Protein AF-A0A6N7IVF4-F1 (afdb_monomer)

InterPro domains:
  IPR000253 Forkhead-associated (FHA) domain [PF00498] (114-177)
  IPR000253 Forkhead-associated (FHA) domain [PS50006] (113-162)
  IPR000253 Forkhead-associated (FHA) domain [SM00240] (112-162)
  IPR008984 SMAD/FHA domain superfamily [SSF49879] (85-185)
  IPR050923 Cellular Process Regulator and RNA Processing Protein [PTHR23308] (87-185)

Sequence (194 aa):
MSTASGWEQRFWSPGTPLKWVPPCVFSRWNEVGLILTVLRYLFLALLYVFLILVVRLMFSGLKQEQAIPHRDRQRLHPVRDLQAPRPGGKLVVLTSSDPHLEKGATFYLGEKLTLGRGEKNDLVIMDPFSSQEHALVYMRNDQYWVQDLGSLNGTYLNEVRLERPTVLADGDRLRIGGVTFQFVRWAYEMESGQ

Foldseek 3Di:
DDDDDDDDDDDDDPDDDDDDDDPVVVVVCVVVVVVVVVVVVVVVVVVVVVVVVVVCVVVVVVPPPPPDPPDDPPDDDDDDDPDDPLFKKKKAWCFAPAPVDDHRDIGIDDQKFWEFCAPPGNHHHVAPQTHNGAKMWGDDPSWIKIDGPPRPNAKDKQNHGDPGIDTDDAQIWIDGGRIIIGMHTDDDPPDDPD

Mean predicted aligned error: 18.3 Å

Nearest PDB structures (foldseek):
  8p5x-assembly1_G  TM=9.473E-01  e=2.533E-10  Corynebacterium glutamicum ATCC 13032
  2ff4-assembly1_A  TM=9.021E-01  e=3.613E-08  Mycobacterium tuberculosis H37Rv
  2aff-assembly1_A  TM=8.703E-01  e=1.101E-07  Homo sapiens
  3mdb-assembly1_A  TM=8.547E-01  e=1.430E-06  Homo sapiens
  5djo-assembly1_A  TM=5.546E-01  e=2.687E-07  Mus musculus

pLDDT: mean 76.25, std 19.36, range [38.5, 97.31]

Secondary structure (DSSP, 8-state):
----------------------GGGTTHHHHHHHHHHHHHHHHHHHHHHHHHHHHHHHHHTT-------------S-----------EEEEEEEE-SSTTS-TT-EEEE-SEEEEESSTTSSEE---TTS-SS-EEEEEETTEEEEEE-S-SS-EEETTEEP-S-EEEPTT-EEEETTEEEEEEEE--------

Structure (mmCIF, N/CA/C/O backbone):
data_AF-A0A6N7IVF4-F1
#
_entry.id   AF-A0A6N7IVF4-F1
#
loop_
_atom_site.group_PDB
_atom_site.id
_atom_site.type_symbol
_atom_site.label_atom_id
_atom_site.label_alt_id
_atom_site.label_comp_id
_atom_site.label_asym_id
_atom_site.label_entity_id
_atom_site.label_seq_id
_atom_site.pdbx_PDB_ins_code
_atom_site.Cartn_x
_atom_site.Cartn_y
_atom_site.Cartn_z
_atom_site.occupancy
_atom_site.B_iso_or_equiv
_atom_site.auth_seq_id
_atom_site.auth_comp_id
_atom_site.auth_asym_id
_atom_site.auth_atom_id
_atom_site.pdbx_PDB_model_num
ATOM 1 N N . MET A 1 1 ? 43.722 22.354 -109.677 1.00 45.03 1 MET A N 1
ATOM 2 C CA . MET A 1 1 ? 44.376 21.041 -109.466 1.00 45.03 1 MET A CA 1
ATOM 3 C C . MET A 1 1 ? 43.881 20.550 -108.101 1.00 45.03 1 MET A C 1
ATOM 5 O O . MET A 1 1 ? 44.322 21.111 -107.116 1.00 45.03 1 MET A O 1
ATOM 9 N N . SER A 1 2 ? 42.753 19.831 -107.952 1.00 40.03 2 SER A N 1
ATOM 10 C CA . SER A 1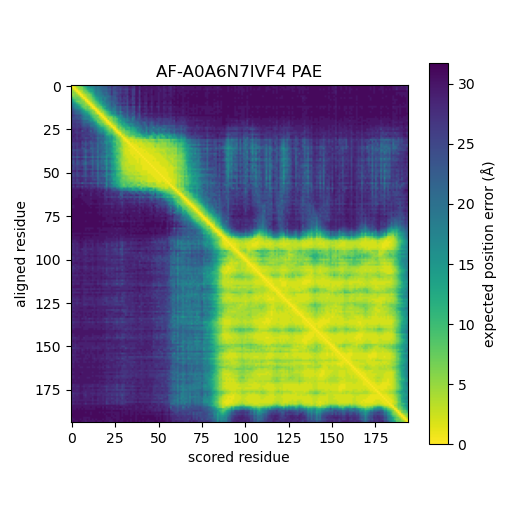 2 ? 42.450 18.432 -108.359 1.00 40.03 2 SER A CA 1
ATOM 11 C C . SER A 1 2 ? 43.589 17.503 -107.915 1.00 40.03 2 SER A C 1
ATOM 13 O O . SER A 1 2 ? 44.703 17.764 -108.350 1.00 40.03 2 SER A O 1
ATOM 15 N N . THR A 1 3 ? 43.473 16.520 -107.012 1.00 43.22 3 THR A N 1
ATOM 16 C CA . THR A 1 3 ? 42.475 15.446 -106.752 1.00 43.22 3 THR A CA 1
ATOM 17 C C . THR A 1 3 ? 42.659 14.953 -105.293 1.00 43.22 3 THR A C 1
ATOM 19 O O . THR A 1 3 ? 43.782 14.946 -104.807 1.00 43.22 3 THR A O 1
ATOM 22 N N . ALA A 1 4 ? 41.648 14.702 -104.455 1.00 42.75 4 ALA A N 1
ATOM 23 C CA . ALA A 1 4 ? 40.730 13.553 -104.395 1.00 42.75 4 ALA A CA 1
ATOM 24 C C . ALA A 1 4 ? 41.372 12.153 -104.179 1.00 42.75 4 ALA A C 1
ATOM 26 O O . ALA A 1 4 ? 42.129 11.681 -105.018 1.00 42.75 4 ALA A O 1
ATOM 27 N N . SER A 1 5 ? 40.868 11.467 -103.137 1.00 45.34 5 SER A N 1
ATOM 28 C CA . SER A 1 5 ? 40.547 10.020 -103.040 1.00 45.34 5 SER A CA 1
ATOM 29 C C . SER A 1 5 ? 41.596 8.941 -102.683 1.00 45.34 5 SER A C 1
ATOM 31 O O . SER A 1 5 ? 42.739 8.984 -103.111 1.00 45.34 5 SER A O 1
ATOM 33 N N . GLY A 1 6 ? 41.095 7.923 -101.954 1.00 39.91 6 GLY A N 1
ATOM 34 C CA . GLY A 1 6 ? 41.571 6.518 -101.884 1.00 39.91 6 GLY A CA 1
ATOM 35 C C . GLY A 1 6 ? 42.171 6.131 -100.524 1.00 39.91 6 GLY A C 1
ATOM 36 O O . GLY A 1 6 ? 43.308 6.490 -100.268 1.00 39.91 6 GLY A O 1
ATOM 37 N N . TRP A 1 7 ? 41.467 5.587 -99.517 1.00 42.75 7 TRP A N 1
ATOM 38 C CA . TRP A 1 7 ? 40.851 4.245 -99.381 1.00 42.75 7 TRP A CA 1
ATOM 39 C C . TRP A 1 7 ? 41.783 3.076 -99.770 1.00 42.75 7 TRP A C 1
ATOM 41 O O . TRP A 1 7 ? 41.839 2.758 -100.945 1.00 42.75 7 TRP A O 1
ATOM 51 N N . GLU A 1 8 ? 42.456 2.432 -98.794 1.00 43.28 8 GLU A N 1
ATOM 52 C CA . GLU A 1 8 ? 42.837 0.989 -98.766 1.00 43.28 8 GLU A CA 1
ATOM 53 C C . GLU A 1 8 ? 43.613 0.655 -97.464 1.00 43.28 8 GLU A C 1
ATOM 55 O O . GLU A 1 8 ? 44.717 1.131 -97.224 1.00 43.28 8 GLU A O 1
ATOM 60 N N . GLN A 1 9 ? 42.975 0.029 -96.467 1.00 50.38 9 GLN A N 1
ATOM 61 C CA . GLN A 1 9 ? 43.001 -1.427 -96.224 1.00 50.38 9 GLN A CA 1
ATOM 62 C C . GLN A 1 9 ? 44.424 -2.009 -96.052 1.00 50.38 9 GLN A C 1
ATOM 64 O O . GLN A 1 9 ? 45.020 -2.534 -96.987 1.00 50.38 9 GLN A O 1
ATOM 69 N N . ARG A 1 10 ? 44.939 -2.018 -94.812 1.00 44.91 10 ARG A N 1
ATOM 70 C CA . ARG A 1 10 ? 45.946 -3.005 -94.376 1.00 44.91 10 A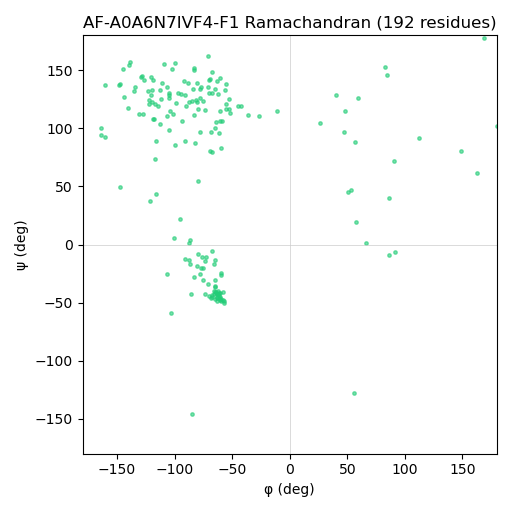RG A CA 1
ATOM 71 C C . ARG A 1 10 ? 45.376 -3.873 -93.266 1.00 44.91 10 ARG A C 1
ATOM 73 O O . ARG A 1 10 ? 45.453 -3.548 -92.088 1.00 44.91 10 ARG A O 1
ATOM 80 N N . PHE A 1 11 ? 44.745 -4.946 -93.725 1.00 46.31 11 PHE A N 1
ATOM 81 C CA . PHE A 1 11 ? 44.952 -6.318 -93.278 1.00 46.31 11 PHE A CA 1
ATOM 82 C C . PHE A 1 11 ? 45.462 -6.508 -91.842 1.00 46.31 11 PHE A C 1
ATOM 84 O O . PHE A 1 11 ? 46.641 -6.355 -91.534 1.00 46.31 11 PHE A O 1
ATOM 91 N N . TRP A 1 12 ? 44.513 -6.923 -91.006 1.00 40.94 12 TRP A N 1
ATOM 92 C CA . TRP A 1 12 ? 44.636 -7.902 -89.929 1.00 40.94 12 TRP A CA 1
ATOM 93 C C . TRP A 1 12 ? 45.953 -8.707 -89.943 1.00 40.94 12 TRP A C 1
ATOM 95 O O . TRP A 1 12 ? 46.166 -9.543 -90.819 1.00 40.94 12 TRP A O 1
ATOM 105 N N . SER A 1 13 ? 46.780 -8.524 -88.913 1.00 50.12 13 SER A N 1
ATOM 106 C CA . SER A 1 13 ? 47.811 -9.493 -88.521 1.00 50.12 13 SER A CA 1
ATOM 107 C C . SER A 1 13 ? 47.346 -10.193 -87.241 1.00 50.12 13 SER A C 1
ATOM 109 O O . SER A 1 13 ? 47.278 -9.542 -86.196 1.00 50.12 13 SER A O 1
ATOM 111 N N . PRO A 1 14 ? 46.995 -11.491 -87.269 1.00 47.78 14 PRO A N 1
ATOM 112 C CA . PRO A 1 14 ? 46.698 -12.244 -86.061 1.00 47.78 14 PRO A CA 1
ATOM 113 C C . PRO A 1 14 ? 48.019 -12.732 -85.460 1.00 47.78 14 PRO A C 1
ATOM 115 O O . PRO A 1 14 ? 48.694 -13.573 -86.047 1.00 47.78 14 PRO A O 1
ATOM 118 N N . GLY A 1 15 ? 48.422 -12.207 -84.301 1.00 54.28 15 GLY A N 1
ATOM 119 C CA . GLY A 1 15 ? 49.632 -12.721 -83.659 1.00 54.28 15 GLY A CA 1
ATOM 120 C C . GLY A 1 15 ? 50.256 -11.842 -82.590 1.00 54.28 15 GLY A C 1
ATOM 121 O O . GLY A 1 15 ? 51.421 -11.479 -82.707 1.00 54.28 15 GLY A O 1
ATOM 122 N N . THR A 1 16 ? 49.533 -11.556 -81.510 1.00 59.94 16 THR A N 1
ATOM 123 C CA . THR A 1 16 ? 50.173 -11.277 -80.218 1.00 59.94 16 THR A CA 1
ATOM 124 C C . THR A 1 16 ? 49.541 -12.188 -79.168 1.00 59.94 16 THR A C 1
ATOM 126 O O . THR A 1 16 ? 48.347 -12.068 -78.888 1.00 59.94 16 THR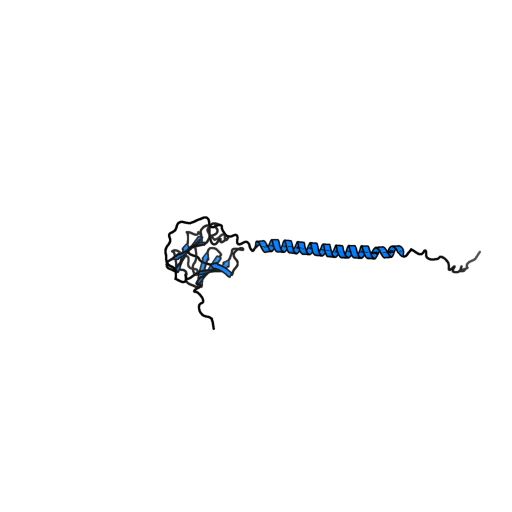 A O 1
ATOM 129 N N . PRO A 1 17 ? 50.285 -13.165 -78.617 1.00 50.38 17 PRO A N 1
ATOM 130 C CA . PRO A 1 17 ? 49.730 -14.063 -77.620 1.00 50.38 17 PRO A CA 1
ATOM 131 C C . PRO A 1 17 ? 49.445 -13.275 -76.340 1.00 50.38 17 PRO A C 1
ATOM 133 O O . PRO A 1 17 ? 50.301 -12.540 -75.838 1.00 50.38 17 PRO A O 1
ATOM 136 N N . LEU A 1 18 ? 48.228 -13.449 -75.817 1.00 51.38 18 LEU A N 1
ATOM 137 C CA . LEU A 1 18 ? 47.851 -13.079 -74.457 1.00 51.38 18 LEU A CA 1
ATOM 138 C C . LEU A 1 18 ? 48.959 -13.542 -73.502 1.00 51.38 18 LEU A C 1
ATOM 140 O O . LEU A 1 18 ? 49.244 -14.738 -73.409 1.00 51.38 18 LEU A O 1
ATOM 144 N N . LYS A 1 19 ? 49.582 -12.598 -72.790 1.00 52.19 19 LYS A N 1
ATOM 145 C CA . LYS A 1 19 ? 50.493 -12.914 -71.690 1.00 52.19 19 LYS A CA 1
ATOM 146 C C . LYS A 1 19 ? 49.702 -13.685 -70.633 1.00 52.19 19 LYS A C 1
ATOM 148 O O . LYS A 1 19 ? 48.870 -13.119 -69.932 1.00 52.19 19 LYS A O 1
ATOM 153 N N . TRP A 1 20 ? 49.963 -14.985 -70.571 1.00 52.19 20 TRP A N 1
ATOM 154 C CA . TRP A 1 20 ? 49.505 -15.906 -69.541 1.00 52.19 20 TRP A CA 1
ATOM 155 C C . TRP A 1 20 ? 49.862 -15.351 -68.155 1.00 52.19 20 TRP A C 1
ATOM 157 O O . TRP A 1 20 ? 51.038 -15.243 -67.809 1.00 52.19 20 TRP A O 1
ATOM 167 N N . VAL A 1 21 ? 48.852 -14.985 -67.364 1.00 63.22 21 VAL A N 1
ATOM 168 C CA . VAL A 1 21 ? 49.020 -14.744 -65.926 1.00 63.22 21 VAL A CA 1
ATOM 169 C C . VAL A 1 21 ? 48.986 -16.120 -65.250 1.00 63.22 21 VAL A C 1
ATOM 171 O O . VAL A 1 21 ? 48.041 -16.873 -65.486 1.00 63.22 21 VAL A O 1
ATOM 174 N N . PRO A 1 22 ? 50.003 -16.507 -64.463 1.00 51.09 22 PRO A N 1
ATOM 175 C CA . PRO A 1 22 ? 50.086 -17.855 -63.914 1.00 51.09 22 PRO A CA 1
ATOM 176 C C . PRO A 1 22 ? 48.909 -18.166 -62.962 1.00 51.09 22 PRO A C 1
ATOM 178 O O . PRO A 1 22 ? 48.549 -17.321 -62.138 1.00 51.09 22 PRO A O 1
ATOM 181 N N . PRO A 1 23 ? 48.353 -19.395 -62.991 1.00 55.47 23 PRO A N 1
ATOM 182 C CA . PRO A 1 23 ? 47.237 -19.828 -62.138 1.00 55.47 23 PRO A CA 1
ATOM 183 C C . PRO A 1 23 ? 47.597 -19.922 -60.643 1.00 55.47 23 PRO A C 1
ATOM 185 O O . PRO A 1 23 ? 46.727 -20.124 -59.797 1.00 55.47 23 PRO A O 1
ATOM 188 N N . CYS A 1 24 ? 48.869 -19.732 -60.287 1.00 49.22 24 CYS A N 1
ATOM 189 C CA . CYS A 1 24 ? 49.374 -19.876 -58.923 1.00 49.22 24 CYS A CA 1
ATOM 190 C C . CYS A 1 24 ? 48.811 -18.835 -57.937 1.00 49.22 24 CYS A C 1
ATOM 192 O O . CYS A 1 24 ? 48.886 -19.041 -56.729 1.00 49.22 24 CYS A O 1
ATOM 194 N N . VAL A 1 25 ? 48.225 -17.732 -58.421 1.00 53.12 25 VAL A N 1
ATOM 195 C CA . VAL A 1 25 ? 47.641 -16.686 -57.560 1.00 53.12 25 VAL A CA 1
ATOM 196 C C . VAL A 1 25 ? 46.240 -17.062 -57.052 1.00 53.12 25 VAL A C 1
ATOM 198 O O . VAL A 1 25 ? 45.802 -16.509 -56.051 1.00 53.12 25 VAL A O 1
ATOM 201 N N . PHE A 1 26 ? 45.548 -18.026 -57.672 1.00 50.34 26 PHE A N 1
ATOM 202 C CA . PHE A 1 26 ? 44.152 -18.356 -57.344 1.00 50.34 26 PHE A CA 1
ATOM 203 C C . PHE A 1 26 ? 44.002 -19.308 -56.140 1.00 50.34 26 PHE A C 1
ATOM 205 O O . PHE A 1 26 ? 43.032 -19.218 -55.397 1.00 50.34 26 PHE A O 1
ATOM 212 N N . SER A 1 27 ? 44.995 -20.164 -55.875 1.00 54.97 27 SER A N 1
ATOM 213 C CA . SER A 1 27 ? 44.966 -21.138 -54.764 1.00 54.97 27 SER A CA 1
ATOM 214 C C . SER A 1 27 ? 44.957 -20.486 -53.365 1.00 54.97 27 SER A C 1
ATOM 216 O O . SER A 1 27 ? 44.324 -20.987 -52.437 1.00 54.97 27 SER A O 1
ATOM 218 N N . ARG A 1 28 ? 45.580 -19.307 -53.216 1.00 52.66 28 ARG A N 1
ATOM 219 C CA . ARG A 1 28 ? 45.706 -18.594 -51.929 1.00 52.66 28 ARG A CA 1
ATOM 220 C C . ARG A 1 28 ? 44.421 -17.878 -51.475 1.00 52.66 28 ARG A C 1
ATOM 222 O O . ARG A 1 28 ? 44.343 -17.445 -50.329 1.00 52.66 28 ARG A O 1
ATOM 229 N N . TRP A 1 29 ? 43.408 -17.759 -52.338 1.00 56.09 29 TRP A N 1
ATOM 230 C CA . TRP A 1 29 ? 42.132 -17.095 -52.016 1.00 56.09 29 TRP A CA 1
ATOM 231 C C . TRP A 1 29 ? 41.193 -17.966 -51.179 1.00 56.09 29 TRP A C 1
ATOM 233 O O . TRP A 1 29 ? 40.375 -17.441 -50.426 1.00 56.09 29 TRP A O 1
ATOM 243 N N . ASN A 1 30 ? 41.341 -19.286 -51.264 1.00 64.19 30 ASN A N 1
ATOM 244 C CA . ASN A 1 30 ? 40.450 -20.239 -50.606 1.00 64.19 30 ASN A CA 1
ATOM 245 C C . ASN A 1 30 ? 40.713 -20.268 -49.095 1.00 64.19 30 ASN A C 1
ATOM 247 O O . ASN A 1 30 ? 39.783 -20.234 -48.294 1.00 64.19 30 ASN A O 1
ATOM 251 N N . GLU A 1 31 ? 41.991 -20.260 -48.710 1.00 72.62 31 GLU A N 1
ATOM 252 C CA . GLU A 1 31 ? 42.405 -20.247 -47.306 1.00 72.62 31 GLU A CA 1
ATOM 253 C C . GLU A 1 31 ? 42.085 -18.905 -46.645 1.00 72.62 31 GLU A C 1
ATOM 255 O O . GLU A 1 31 ? 41.509 -18.875 -45.561 1.00 72.62 31 GLU A O 1
ATOM 260 N N . VAL A 1 32 ? 42.363 -17.785 -47.322 1.00 79.94 32 VAL A N 1
ATOM 261 C CA . VAL A 1 32 ? 42.043 -16.447 -46.799 1.00 79.94 32 VAL A CA 1
ATOM 262 C C . VAL A 1 32 ? 40.526 -16.250 -46.695 1.00 79.94 32 VAL A C 1
ATOM 264 O O . VAL A 1 32 ? 40.047 -15.731 -45.690 1.00 79.94 32 VAL A O 1
ATOM 267 N N . GLY A 1 33 ? 39.749 -16.719 -47.675 1.00 81.12 33 GLY A N 1
ATOM 268 C CA . GLY A 1 33 ? 38.285 -16.668 -47.641 1.00 81.12 33 GLY A CA 1
ATOM 269 C C . GLY A 1 33 ? 37.679 -17.510 -46.515 1.00 81.12 33 GLY A C 1
ATOM 270 O O . GLY A 1 33 ? 36.767 -17.046 -45.824 1.00 81.12 33 GLY A O 1
ATOM 271 N N . LEU A 1 34 ? 38.212 -18.712 -46.273 1.00 85.62 34 LEU A N 1
ATOM 272 C CA . LEU A 1 34 ? 37.797 -19.564 -45.158 1.00 85.62 34 LEU A CA 1
ATOM 273 C C . LEU A 1 34 ? 38.140 -18.913 -43.812 1.00 85.62 34 LEU A C 1
ATOM 275 O O . LEU A 1 34 ? 37.272 -18.824 -42.947 1.00 85.62 34 LEU A O 1
ATOM 279 N N . ILE A 1 35 ? 39.362 -18.398 -43.655 1.00 88.69 35 ILE A N 1
ATOM 280 C CA . ILE A 1 35 ? 39.814 -17.714 -42.434 1.00 88.69 35 ILE A CA 1
ATOM 281 C C . ILE A 1 35 ? 38.930 -16.498 -42.135 1.00 88.69 35 ILE A C 1
ATOM 283 O O . ILE A 1 35 ? 38.462 -16.350 -41.008 1.00 88.69 35 ILE A O 1
ATOM 287 N N . LEU A 1 36 ? 38.638 -15.658 -43.133 1.00 87.00 36 LEU A N 1
ATOM 288 C CA . LEU A 1 36 ? 37.756 -14.497 -42.967 1.00 87.00 36 LEU A CA 1
ATOM 289 C C . LEU A 1 36 ? 36.314 -14.906 -42.640 1.00 87.00 36 LEU A C 1
ATOM 291 O O . LEU A 1 36 ? 35.650 -14.246 -41.841 1.00 87.00 36 LEU A O 1
ATOM 295 N N . THR A 1 37 ? 35.831 -16.010 -43.211 1.00 89.12 37 THR A N 1
ATOM 296 C CA . THR A 1 37 ? 34.490 -16.540 -42.929 1.00 89.12 37 THR A CA 1
ATOM 297 C C . THR A 1 37 ? 34.395 -17.068 -41.499 1.00 89.12 37 THR A C 1
ATOM 299 O O . THR A 1 37 ? 33.459 -16.723 -40.777 1.00 89.12 37 THR A O 1
ATOM 302 N N . VAL A 1 38 ? 35.386 -17.846 -41.059 1.00 93.69 38 VAL A N 1
ATOM 303 C CA . VAL A 1 38 ? 35.488 -18.347 -39.682 1.00 93.69 38 VAL A CA 1
ATOM 304 C C . VAL A 1 38 ? 35.603 -17.184 -38.699 1.00 93.69 38 VAL A C 1
ATOM 306 O O . VAL A 1 38 ? 34.861 -17.142 -37.721 1.00 93.69 38 VAL A O 1
ATOM 309 N N . LEU A 1 39 ? 36.456 -16.197 -38.987 1.00 94.00 39 LEU A N 1
ATOM 310 C CA . LEU A 1 39 ? 36.628 -15.006 -38.156 1.00 94.00 39 LEU A CA 1
ATOM 311 C C . LEU A 1 39 ? 35.329 -14.197 -38.036 1.00 94.00 39 LEU A C 1
ATOM 313 O O . LEU A 1 39 ? 34.979 -13.764 -36.940 1.00 94.00 39 LEU A O 1
ATOM 317 N N . ARG A 1 40 ? 34.578 -14.038 -39.134 1.00 93.75 40 ARG A N 1
ATOM 318 C CA . ARG A 1 40 ? 33.275 -13.355 -39.142 1.00 93.75 40 ARG A CA 1
ATOM 319 C C . ARG A 1 40 ? 32.276 -14.042 -38.217 1.00 93.75 40 ARG A C 1
ATOM 321 O O . ARG A 1 40 ? 31.621 -13.375 -37.420 1.00 93.75 40 ARG A O 1
ATOM 328 N N . TYR A 1 41 ? 32.146 -15.362 -38.325 1.00 96.56 41 TYR A N 1
ATOM 329 C CA . TYR A 1 41 ? 31.20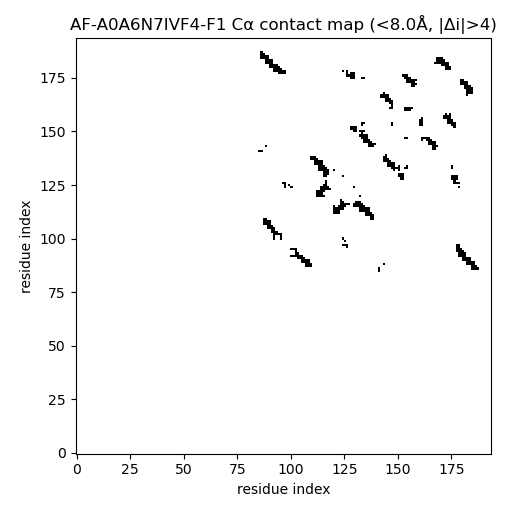7 -16.111 -37.491 1.00 96.56 41 TYR A CA 1
ATOM 330 C C . TYR A 1 41 ? 31.658 -16.194 -36.032 1.00 96.56 41 TYR A C 1
ATOM 332 O O . TYR A 1 41 ? 30.812 -16.111 -35.147 1.00 96.56 41 TYR A O 1
ATOM 340 N N . LEU A 1 42 ? 32.966 -16.263 -35.765 1.00 96.25 42 LEU A N 1
ATOM 341 C CA . LEU A 1 42 ? 33.512 -16.178 -34.409 1.00 96.25 42 LEU A CA 1
ATOM 342 C C . LEU A 1 42 ? 33.203 -14.818 -33.780 1.00 96.25 42 LEU A C 1
ATOM 344 O O . LEU A 1 42 ? 32.729 -14.764 -32.648 1.00 96.25 42 LEU A O 1
ATOM 348 N N . PHE A 1 43 ? 33.405 -13.726 -34.520 1.00 96.50 43 PHE A N 1
ATOM 349 C CA . PHE A 1 43 ? 33.084 -12.379 -34.053 1.00 96.50 43 PHE A CA 1
ATOM 350 C C . PHE A 1 43 ? 31.585 -12.215 -33.765 1.00 96.50 43 PHE A C 1
ATOM 352 O O . PHE A 1 43 ? 31.218 -11.697 -32.712 1.00 96.50 43 PHE A O 1
ATOM 359 N N . LEU A 1 44 ? 30.714 -12.713 -34.650 1.00 95.88 44 LEU A N 1
ATOM 360 C CA . LEU A 1 44 ? 29.264 -12.713 -34.430 1.00 95.88 44 LEU A CA 1
ATOM 361 C C . LEU A 1 44 ? 28.866 -13.546 -33.207 1.00 95.88 44 LEU A C 1
ATOM 363 O O . LEU A 1 44 ? 28.042 -13.097 -32.415 1.00 95.88 44 LEU A O 1
ATOM 367 N N . ALA A 1 45 ? 29.463 -14.726 -33.023 1.00 96.38 45 ALA A N 1
ATOM 368 C CA . ALA A 1 45 ? 29.215 -15.564 -31.854 1.00 96.38 45 ALA A CA 1
ATOM 369 C C . ALA A 1 45 ? 29.666 -14.873 -30.559 1.00 96.38 45 ALA A C 1
ATOM 371 O O . ALA A 1 45 ? 28.930 -14.882 -29.575 1.00 96.38 45 ALA A O 1
ATOM 372 N N . LEU A 1 46 ? 30.832 -14.218 -30.565 1.00 96.56 46 LEU A N 1
ATOM 373 C CA . LEU A 1 46 ? 31.346 -13.465 -29.419 1.00 96.56 46 LEU A CA 1
ATOM 374 C C . LEU A 1 46 ? 30.429 -12.287 -29.073 1.00 96.56 46 LEU A C 1
ATOM 376 O O . LEU A 1 46 ? 30.069 -12.114 -27.910 1.00 96.56 46 LEU A O 1
ATOM 380 N N . LEU A 1 47 ? 29.992 -11.524 -30.079 1.00 95.94 47 LEU A N 1
ATOM 381 C CA . LEU A 1 47 ? 29.041 -10.423 -29.905 1.00 95.94 47 LEU A CA 1
ATOM 382 C C . LEU A 1 47 ? 27.705 -10.936 -29.349 1.00 95.94 47 LEU A C 1
ATOM 384 O O . LEU A 1 47 ? 27.147 -10.340 -28.430 1.00 95.94 47 LEU A O 1
ATOM 388 N N . TYR A 1 48 ? 27.226 -12.078 -29.842 1.00 97.31 48 TYR A N 1
ATOM 389 C CA . TYR A 1 48 ? 25.993 -12.702 -29.370 1.00 97.31 48 TYR A CA 1
ATOM 390 C C . TYR A 1 48 ? 26.095 -13.190 -27.914 1.00 97.31 48 TYR A C 1
ATOM 392 O O . TYR A 1 48 ? 25.193 -12.941 -27.115 1.00 97.31 48 TYR A O 1
ATOM 400 N N . VAL A 1 49 ? 27.211 -13.818 -27.527 1.00 96.38 49 VAL A N 1
ATOM 401 C CA . VAL A 1 49 ? 27.477 -14.218 -26.133 1.00 96.38 49 VAL A CA 1
ATOM 402 C C . VAL A 1 49 ? 27.562 -12.997 -25.218 1.00 96.38 49 VAL A C 1
ATOM 404 O O . VAL A 1 49 ? 26.979 -13.008 -24.134 1.00 96.38 49 VAL A O 1
ATOM 407 N N . PHE A 1 50 ? 28.236 -11.931 -25.656 1.00 96.00 50 PHE A N 1
ATOM 408 C CA . PHE A 1 50 ? 28.305 -10.669 -24.920 1.00 96.00 50 PHE A CA 1
ATOM 409 C C . PHE A 1 50 ? 26.913 -10.056 -24.711 1.00 96.00 50 PHE A C 1
ATOM 411 O O . PHE A 1 50 ? 26.574 -9.677 -23.591 1.00 96.00 50 PHE A O 1
ATOM 418 N N . LEU A 1 51 ? 26.078 -10.032 -25.755 1.00 96.00 51 LEU A N 1
ATOM 419 C CA . LEU A 1 51 ? 24.694 -9.567 -25.670 1.00 96.00 51 LEU A CA 1
ATOM 420 C C . LEU A 1 51 ? 23.902 -10.376 -24.630 1.00 96.00 51 LEU A C 1
ATOM 422 O O . LEU A 1 51 ? 23.249 -9.792 -23.768 1.00 96.00 51 LEU A O 1
ATOM 426 N N . ILE A 1 52 ? 24.001 -11.711 -24.662 1.00 93.94 52 ILE A N 1
ATOM 427 C CA . ILE A 1 52 ? 23.340 -12.592 -23.685 1.00 93.94 52 ILE A CA 1
ATOM 428 C C . ILE A 1 52 ? 23.851 -12.333 -22.265 1.00 93.94 52 ILE A C 1
ATOM 430 O O . ILE A 1 52 ? 23.052 -12.341 -21.329 1.00 93.94 52 ILE A O 1
ATOM 434 N N . LEU A 1 53 ? 25.153 -12.104 -22.081 1.00 91.88 53 LEU A N 1
ATOM 435 C CA . LEU A 1 53 ? 25.738 -11.807 -20.774 1.00 91.88 53 LEU A CA 1
ATOM 436 C C . LEU A 1 53 ? 25.174 -10.499 -20.209 1.00 91.88 53 LEU A C 1
ATOM 438 O O . LEU A 1 53 ? 24.714 -10.485 -19.072 1.00 91.88 53 LEU A O 1
ATOM 442 N N . VAL A 1 54 ? 25.145 -9.431 -21.009 1.00 92.62 54 VAL A N 1
ATOM 443 C CA . VAL A 1 54 ? 24.579 -8.131 -20.611 1.00 92.62 54 VAL A CA 1
ATOM 444 C C . VAL A 1 54 ? 23.102 -8.269 -20.259 1.00 92.62 54 VAL A C 1
ATOM 446 O O . VAL A 1 54 ? 22.678 -7.826 -19.196 1.00 92.62 54 VAL A O 1
ATOM 449 N N . VAL A 1 55 ? 22.332 -8.947 -21.109 1.00 91.56 55 VAL A N 1
ATOM 450 C CA . VAL A 1 55 ? 20.913 -9.236 -20.877 1.00 91.56 55 VAL A CA 1
ATOM 451 C C . VAL A 1 55 ? 20.737 -9.999 -19.563 1.00 91.56 55 VAL A C 1
ATOM 453 O O . VAL A 1 55 ? 19.982 -9.562 -18.699 1.00 91.56 55 VAL A O 1
ATOM 456 N N . ARG A 1 56 ? 21.487 -11.085 -19.338 1.00 86.75 56 ARG A N 1
ATOM 457 C CA . ARG A 1 56 ? 21.440 -11.830 -18.071 1.00 86.75 56 ARG A CA 1
ATOM 458 C C . ARG A 1 56 ? 21.780 -10.956 -16.871 1.00 86.75 56 ARG A C 1
ATOM 460 O O . ARG A 1 56 ? 21.106 -11.086 -15.856 1.00 86.75 56 ARG A O 1
ATOM 467 N N . LEU A 1 57 ? 22.770 -10.074 -16.974 1.00 81.88 57 LEU A N 1
ATOM 468 C CA . LEU A 1 57 ? 23.128 -9.147 -15.899 1.00 81.88 57 LEU A CA 1
ATOM 469 C C . LEU A 1 57 ? 22.005 -8.140 -15.615 1.00 81.88 57 LEU A C 1
ATOM 471 O O . LEU A 1 57 ? 21.696 -7.909 -14.450 1.00 81.88 57 LEU A O 1
ATOM 475 N N . MET A 1 58 ? 21.340 -7.606 -16.644 1.00 84.75 58 MET A N 1
ATOM 476 C CA . MET A 1 58 ? 20.214 -6.682 -16.460 1.00 84.75 58 MET A CA 1
ATOM 477 C C . MET A 1 58 ? 18.990 -7.368 -15.845 1.00 84.75 58 MET A C 1
ATOM 479 O O . MET A 1 58 ? 18.415 -6.857 -14.888 1.00 84.75 58 MET A O 1
ATOM 483 N N . PHE A 1 59 ? 18.616 -8.553 -16.331 1.00 72.12 59 PHE A N 1
ATOM 484 C CA . PHE A 1 59 ? 17.452 -9.285 -15.816 1.00 72.12 59 PHE A CA 1
ATOM 485 C C . PHE A 1 59 ? 17.705 -9.958 -14.456 1.00 72.12 59 PHE A C 1
ATOM 487 O O . PHE A 1 59 ? 16.756 -10.221 -13.719 1.00 72.12 59 PHE A O 1
ATOM 494 N N . SER A 1 60 ? 18.966 -10.193 -14.078 1.00 69.81 60 SER A N 1
ATOM 495 C CA . SER A 1 60 ? 19.314 -10.699 -12.738 1.00 69.81 60 SER A CA 1
ATOM 496 C C . SER A 1 60 ? 19.168 -9.634 -11.643 1.00 69.81 60 SER A C 1
ATOM 498 O O . SER A 1 60 ? 19.107 -9.987 -10.468 1.00 69.81 60 SER A O 1
ATOM 500 N N . GLY A 1 61 ? 19.041 -8.351 -12.008 1.00 58.81 61 GLY A N 1
ATOM 501 C CA . GLY A 1 61 ? 18.796 -7.246 -11.073 1.00 58.81 61 GLY A CA 1
ATOM 502 C C . GLY A 1 61 ? 17.379 -7.196 -10.485 1.00 58.81 61 GLY A C 1
ATOM 503 O O . GLY A 1 61 ? 17.158 -6.468 -9.526 1.00 58.81 61 GLY A O 1
ATOM 504 N N . LEU A 1 62 ? 16.434 -7.989 -11.006 1.00 57.25 62 LEU A N 1
ATOM 505 C CA . LEU A 1 62 ? 15.061 -8.098 -10.481 1.00 57.25 62 LEU A CA 1
ATOM 506 C C . LEU A 1 62 ? 14.844 -9.347 -9.614 1.00 57.25 62 LEU A C 1
ATOM 508 O O . LEU A 1 62 ? 13.727 -9.620 -9.188 1.00 57.25 62 LEU A O 1
ATOM 512 N N . LYS A 1 63 ? 15.906 -10.116 -9.342 1.00 53.62 63 LYS A N 1
ATOM 513 C CA . LYS A 1 63 ? 15.852 -11.307 -8.483 1.00 53.62 63 LYS A CA 1
ATOM 514 C C . LYS A 1 63 ? 16.790 -11.201 -7.288 1.00 53.62 63 LYS A C 1
ATOM 516 O O . LYS A 1 63 ? 17.414 -12.175 -6.875 1.00 53.62 63 LYS A O 1
ATOM 521 N N . GLN A 1 64 ? 16.876 -9.993 -6.742 1.00 47.97 64 GLN A N 1
ATOM 522 C CA . GLN A 1 64 ? 17.467 -9.746 -5.441 1.00 47.97 64 GLN A CA 1
ATOM 523 C C . GLN A 1 64 ? 16.387 -9.191 -4.511 1.00 47.97 64 GLN A C 1
ATOM 525 O O . GLN A 1 64 ? 16.381 -8.021 -4.148 1.00 47.97 64 GLN A O 1
ATOM 530 N N . GLU A 1 65 ? 15.485 -10.075 -4.077 1.00 52.03 65 GLU A N 1
ATOM 531 C CA . GLU A 1 65 ? 14.988 -10.016 -2.702 1.00 52.03 65 GLU A CA 1
ATOM 532 C C . GLU A 1 65 ? 16.216 -10.174 -1.800 1.00 52.03 65 GLU A C 1
ATOM 534 O O . GLU A 1 65 ? 16.605 -11.270 -1.393 1.00 52.03 65 GLU A O 1
ATOM 539 N N . GLN A 1 66 ? 16.918 -9.062 -1.579 1.00 49.34 66 GLN A N 1
ATOM 540 C CA . GLN A 1 66 ? 17.905 -8.973 -0.526 1.00 49.34 66 GLN A CA 1
ATOM 541 C C . GLN A 1 66 ? 17.129 -9.116 0.772 1.00 49.34 66 GLN A C 1
ATOM 543 O O . GLN A 1 66 ? 16.462 -8.189 1.226 1.00 49.34 66 GLN A O 1
ATOM 548 N N . ALA A 1 67 ? 17.193 -10.332 1.311 1.00 47.84 67 ALA A N 1
ATOM 549 C CA . ALA A 1 67 ? 16.839 -10.664 2.670 1.00 47.84 67 ALA A CA 1
ATOM 550 C C . ALA A 1 67 ? 17.262 -9.512 3.585 1.00 47.84 67 ALA A C 1
ATOM 552 O O . ALA A 1 67 ? 18.452 -9.240 3.760 1.00 47.84 67 ALA A O 1
ATOM 553 N N . ILE A 1 68 ? 16.266 -8.817 4.130 1.00 48.56 68 ILE A N 1
ATOM 554 C CA . ILE A 1 68 ? 16.464 -7.837 5.185 1.00 48.56 68 ILE A CA 1
ATOM 555 C C . ILE A 1 68 ? 17.201 -8.585 6.305 1.00 48.56 68 ILE A C 1
ATOM 557 O O . ILE A 1 68 ? 16.674 -9.583 6.806 1.00 48.56 68 ILE A O 1
ATOM 561 N N . PRO A 1 69 ? 18.411 -8.161 6.717 1.00 38.50 69 PRO A N 1
ATOM 562 C CA . PRO A 1 69 ? 19.024 -8.701 7.912 1.00 38.50 69 PRO A CA 1
ATOM 563 C C . PRO A 1 69 ? 18.170 -8.204 9.075 1.00 38.50 69 PRO A C 1
ATOM 565 O O . PRO A 1 69 ? 18.288 -7.057 9.511 1.00 38.50 69 PRO A O 1
ATOM 568 N N . HIS A 1 70 ? 17.246 -9.048 9.531 1.00 58.19 70 HIS A N 1
ATOM 569 C CA . HIS A 1 70 ? 16.453 -8.798 10.722 1.00 58.19 70 HIS A CA 1
ATOM 570 C C . HIS A 1 70 ? 17.409 -8.691 11.907 1.00 58.19 70 HIS A C 1
ATOM 572 O O . HIS A 1 70 ? 17.851 -9.683 12.480 1.00 58.19 70 HIS A O 1
ATOM 578 N N . ARG A 1 71 ? 17.760 -7.447 12.237 1.00 48.69 71 ARG A N 1
ATOM 579 C CA . ARG A 1 71 ? 18.496 -7.075 13.436 1.00 48.69 71 ARG A CA 1
ATOM 580 C C . ARG A 1 71 ? 17.735 -7.622 14.638 1.00 48.69 71 ARG A C 1
ATOM 582 O O . ARG A 1 71 ? 16.589 -7.236 14.869 1.00 48.69 71 ARG A O 1
ATOM 589 N N . ASP A 1 72 ? 18.399 -8.526 15.351 1.00 47.72 72 ASP A N 1
ATOM 590 C CA . ASP A 1 72 ? 17.965 -9.199 16.568 1.00 47.72 72 ASP A CA 1
ATOM 591 C C . ASP A 1 72 ? 16.955 -8.395 17.390 1.00 47.72 72 ASP A C 1
ATOM 593 O O . ASP A 1 72 ? 17.286 -7.403 18.044 1.00 47.72 72 ASP A O 1
ATOM 597 N N . ARG A 1 73 ? 15.713 -8.881 17.413 1.00 52.50 73 ARG A N 1
ATOM 598 C CA . ARG A 1 73 ? 14.714 -8.499 18.415 1.00 52.50 73 ARG A CA 1
ATOM 599 C C . ARG A 1 73 ? 14.331 -9.707 19.263 1.00 52.50 73 ARG A C 1
ATOM 601 O O . ARG A 1 73 ? 13.165 -9.931 19.570 1.00 52.50 73 ARG A O 1
ATOM 608 N N . GLN A 1 74 ? 15.335 -10.484 19.671 1.00 52.38 74 GLN A N 1
ATOM 609 C CA . GLN A 1 74 ? 15.192 -11.479 20.730 1.00 52.38 74 GLN A CA 1
ATOM 610 C C . GLN A 1 74 ? 14.989 -10.783 22.080 1.00 52.38 74 GLN A C 1
ATOM 612 O O . GLN A 1 74 ? 15.918 -10.649 22.867 1.00 52.38 74 GLN A O 1
ATOM 617 N N . ARG A 1 75 ? 13.758 -10.349 22.352 1.00 48.34 75 ARG A N 1
ATOM 618 C CA . ARG A 1 75 ? 13.127 -10.383 23.679 1.00 48.34 75 ARG A CA 1
ATOM 619 C C . ARG A 1 75 ? 11.625 -10.265 23.472 1.00 48.34 75 ARG A C 1
ATOM 621 O O . ARG A 1 75 ? 11.132 -9.150 23.421 1.00 48.34 75 ARG A O 1
ATOM 628 N N . LEU A 1 76 ? 10.928 -11.396 23.365 1.00 47.03 76 LEU A N 1
ATOM 629 C CA . LEU A 1 76 ? 9.534 -11.559 23.796 1.00 47.03 76 LEU A CA 1
ATOM 630 C C . LEU A 1 76 ? 9.210 -13.066 23.897 1.00 47.03 76 LEU A C 1
ATOM 632 O O . LEU A 1 76 ? 8.946 -13.719 22.903 1.00 47.03 76 LEU A O 1
ATOM 636 N N . HIS A 1 77 ? 9.372 -13.587 25.118 1.00 48.81 77 HIS A N 1
ATOM 637 C CA . HIS A 1 77 ? 8.601 -14.623 25.827 1.00 48.81 77 HIS A CA 1
ATOM 638 C C . HIS A 1 77 ? 8.090 -15.866 25.051 1.00 48.81 77 HIS A C 1
ATOM 640 O O . HIS A 1 77 ? 7.348 -15.731 24.082 1.00 48.81 77 HIS A O 1
ATOM 646 N N . PRO A 1 78 ? 8.348 -17.097 25.548 1.00 45.19 78 PRO A N 1
ATOM 647 C CA . PRO A 1 78 ? 7.753 -18.302 24.989 1.00 45.19 78 PRO A CA 1
ATOM 648 C C . PRO A 1 78 ? 6.309 -18.417 25.489 1.00 45.19 78 PRO A C 1
ATOM 650 O O . PRO A 1 78 ? 6.064 -18.903 26.592 1.00 45.19 78 PRO A O 1
ATOM 653 N N . VAL A 1 79 ? 5.343 -17.972 24.690 1.00 48.00 79 VAL A N 1
ATOM 654 C CA . VAL A 1 79 ? 3.945 -18.362 24.895 1.00 48.00 79 VAL A CA 1
ATOM 655 C C . VAL A 1 79 ? 3.682 -19.570 24.007 1.00 48.00 79 VAL A C 1
ATOM 657 O O . VAL A 1 79 ? 3.634 -19.477 22.782 1.00 48.00 79 VAL A O 1
ATOM 660 N N . ARG A 1 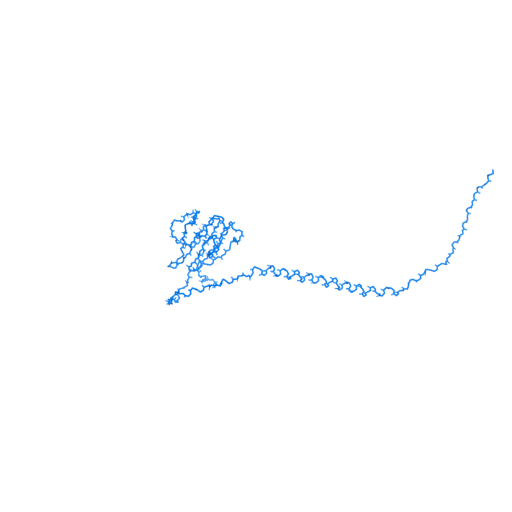80 ? 3.591 -20.732 24.663 1.00 49.66 80 ARG A N 1
ATOM 661 C CA . ARG A 1 80 ? 2.916 -21.918 24.140 1.00 49.66 80 ARG A CA 1
ATOM 662 C C . ARG A 1 80 ? 1.508 -21.499 23.737 1.00 49.66 80 ARG A C 1
ATOM 664 O O . ARG A 1 80 ? 0.768 -21.102 24.620 1.00 49.66 80 ARG A O 1
ATOM 671 N N . ASP A 1 81 ? 1.210 -21.597 22.448 1.00 43.59 81 ASP A N 1
ATOM 672 C CA . ASP A 1 81 ? -0.046 -22.125 21.911 1.00 43.59 81 ASP A CA 1
ATOM 673 C C . ASP A 1 81 ? 0.178 -22.432 20.423 1.00 43.59 81 ASP A C 1
ATOM 675 O O . ASP A 1 81 ? 0.232 -21.561 19.555 1.00 43.59 81 ASP A O 1
ATOM 679 N N . LEU A 1 82 ? 0.408 -23.713 20.143 1.00 56.94 82 LEU A N 1
ATOM 680 C CA . LEU A 1 82 ? 0.302 -24.276 18.804 1.00 56.94 82 LEU A CA 1
ATOM 681 C C . LEU A 1 82 ? -1.191 -24.527 18.538 1.00 56.94 82 LEU A C 1
ATOM 683 O O . LEU A 1 82 ? -1.866 -25.057 19.411 1.00 56.94 82 LEU A O 1
ATOM 687 N N . GLN A 1 83 ? -1.641 -24.223 17.313 1.00 50.41 83 GLN A N 1
ATOM 688 C CA . GLN A 1 83 ? -2.929 -24.603 16.694 1.00 50.41 83 GLN A CA 1
ATOM 689 C C . GLN A 1 83 ? -4.126 -23.653 16.869 1.00 50.41 83 GLN A C 1
ATOM 691 O O . GLN A 1 83 ? -5.160 -23.998 17.425 1.00 50.41 83 GLN A O 1
ATOM 696 N N . ALA A 1 84 ? -4.048 -22.517 16.176 1.00 49.06 84 ALA A N 1
ATOM 697 C CA . ALA A 1 84 ? -5.160 -22.063 15.342 1.00 49.06 84 ALA A CA 1
ATOM 698 C C . ALA A 1 84 ? -4.607 -21.802 13.927 1.00 49.06 84 ALA A C 1
ATOM 700 O O . ALA A 1 84 ? -3.474 -21.314 13.816 1.00 49.06 84 ALA A O 1
ATOM 701 N N . PRO A 1 85 ? -5.332 -22.119 12.836 1.00 48.06 85 PRO A N 1
ATOM 702 C CA . PRO A 1 85 ? -5.006 -21.573 11.524 1.00 48.06 85 PRO A CA 1
ATOM 703 C C . PRO A 1 85 ? -5.086 -20.055 11.667 1.00 48.06 85 PRO A C 1
ATOM 705 O O . PRO A 1 85 ? -6.181 -19.522 11.827 1.00 48.06 85 PRO A O 1
ATOM 708 N N . ARG A 1 86 ? -3.941 -19.360 11.699 1.00 55.59 86 ARG A N 1
ATOM 709 C CA . ARG A 1 86 ? -3.951 -17.896 11.777 1.00 55.59 86 ARG A CA 1
ATOM 710 C C . ARG A 1 86 ? -4.689 -17.405 10.528 1.00 55.59 86 ARG A C 1
ATOM 712 O O . ARG A 1 86 ? -4.199 -17.682 9.431 1.00 55.59 86 ARG A O 1
ATOM 719 N N . PRO A 1 87 ? -5.860 -16.753 10.650 1.00 60.50 87 PRO A N 1
ATOM 720 C CA . PRO A 1 87 ? -6.530 -16.188 9.494 1.00 60.50 87 PRO A CA 1
ATOM 721 C C . PRO A 1 87 ? -5.617 -15.100 8.947 1.00 60.50 87 PRO A C 1
ATOM 723 O O . PRO A 1 87 ? -5.471 -14.045 9.557 1.00 60.50 87 PRO A O 1
ATOM 726 N N . GLY A 1 88 ? -4.949 -15.380 7.837 1.00 75.19 88 GLY A N 1
ATOM 727 C CA . GLY A 1 88 ? -4.071 -14.402 7.236 1.00 75.19 88 GLY A CA 1
ATOM 728 C C . GLY A 1 88 ? -4.866 -13.434 6.369 1.00 75.19 88 GLY A C 1
ATOM 729 O O . GLY A 1 88 ? -5.920 -13.751 5.809 1.00 75.19 88 GLY A O 1
ATOM 730 N N . GLY A 1 89 ? -4.349 -12.223 6.255 1.00 84.75 89 GLY A N 1
ATOM 731 C CA . GLY A 1 89 ? -4.822 -11.224 5.312 1.00 84.75 89 GLY A CA 1
ATOM 732 C C . GLY A 1 89 ? -3.799 -11.018 4.206 1.00 84.75 89 GLY A C 1
ATOM 733 O O . GLY A 1 89 ? -2.601 -11.236 4.396 1.00 84.75 89 GLY A O 1
ATOM 734 N N . LYS A 1 90 ? -4.258 -10.555 3.052 1.00 88.50 90 LYS A N 1
ATOM 735 C CA . LYS A 1 90 ? -3.407 -9.943 2.036 1.00 88.50 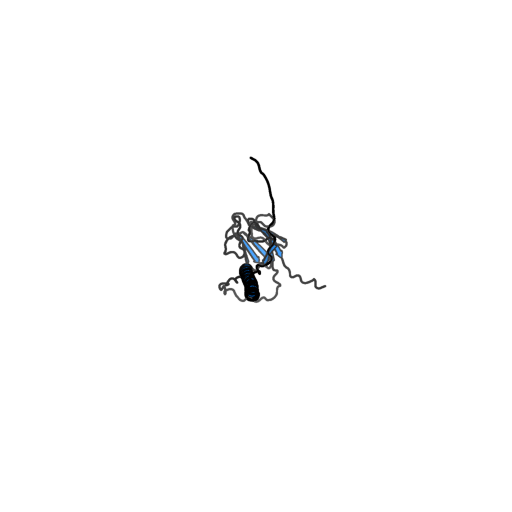90 LYS A CA 1
ATOM 736 C C . LYS A 1 90 ? -3.999 -8.602 1.617 1.00 88.50 90 LYS A C 1
ATOM 738 O O . LYS A 1 90 ? -5.216 -8.454 1.555 1.00 88.50 90 LYS A O 1
ATOM 743 N N . LEU A 1 91 ? -3.143 -7.630 1.337 1.00 89.38 91 LEU A N 1
ATOM 744 C CA . LEU A 1 91 ? -3.513 -6.373 0.696 1.00 89.38 91 LEU A CA 1
ATOM 745 C C . LEU A 1 91 ? -3.181 -6.479 -0.786 1.00 89.38 91 LEU A C 1
ATOM 747 O O . LEU A 1 91 ? -2.030 -6.714 -1.146 1.00 89.38 91 LEU A O 1
ATOM 751 N N . VAL A 1 92 ? -4.183 -6.306 -1.638 1.00 90.62 92 VAL A N 1
ATOM 752 C CA . VAL A 1 92 ? -4.030 -6.288 -3.095 1.00 90.62 92 VAL A CA 1
ATOM 753 C C . VAL A 1 92 ? -4.135 -4.851 -3.578 1.00 90.62 92 VAL A C 1
ATOM 755 O O . VAL A 1 92 ? -5.089 -4.152 -3.252 1.00 90.62 92 VAL A O 1
ATOM 758 N N . VAL A 1 93 ? -3.178 -4.385 -4.368 1.00 92.44 93 VAL A N 1
ATOM 759 C CA . VAL A 1 93 ? -3.207 -3.028 -4.925 1.00 92.44 93 VAL A CA 1
ATOM 760 C C . VAL A 1 93 ? -4.256 -2.961 -6.034 1.00 92.44 93 VAL A C 1
ATOM 762 O O . VAL A 1 93 ? -4.115 -3.610 -7.067 1.00 92.44 93 VAL A O 1
ATOM 765 N N . LEU A 1 94 ? -5.310 -2.167 -5.851 1.00 90.00 94 LEU A N 1
ATOM 766 C CA . LEU A 1 94 ? -6.329 -1.936 -6.882 1.00 90.00 94 LEU A CA 1
ATOM 767 C C . LEU A 1 94 ? -5.938 -0.807 -7.830 1.00 90.00 94 LEU A C 1
ATOM 769 O O . LEU A 1 94 ? -6.138 -0.909 -9.041 1.00 90.00 94 LEU A O 1
ATOM 773 N N . THR A 1 95 ? -5.400 0.267 -7.265 1.00 89.44 95 THR A N 1
ATOM 774 C CA . THR A 1 95 ? -4.989 1.466 -7.993 1.00 89.44 95 THR A CA 1
ATOM 775 C C . THR A 1 95 ? -3.787 2.055 -7.281 1.00 89.44 95 THR A C 1
ATOM 777 O O . THR A 1 95 ? -3.783 2.134 -6.054 1.00 89.44 95 THR A O 1
ATOM 780 N N . SER A 1 96 ? -2.793 2.496 -8.036 1.00 87.81 96 SER A N 1
ATOM 781 C CA . SER A 1 96 ? -1.599 3.147 -7.514 1.00 87.81 96 SER A CA 1
ATOM 782 C C . SER A 1 96 ? -1.283 4.394 -8.332 1.00 87.81 96 SER A C 1
ATOM 784 O O . SER A 1 96 ? -1.357 4.390 -9.559 1.00 87.81 96 SER A O 1
ATOM 786 N N . SER A 1 97 ? -0.956 5.477 -7.634 1.00 84.75 97 SER A N 1
ATOM 787 C CA . SER A 1 97 ? -0.304 6.665 -8.195 1.00 84.75 97 SER A CA 1
ATOM 788 C C . SER A 1 97 ? 1.224 6.535 -8.217 1.00 84.75 97 SER A C 1
ATOM 790 O O . SER A 1 97 ? 1.892 7.284 -8.924 1.00 84.75 97 SER A O 1
ATOM 792 N N . ASP A 1 98 ? 1.771 5.591 -7.445 1.00 81.56 98 ASP A N 1
ATOM 793 C CA . ASP A 1 98 ? 3.199 5.296 -7.356 1.00 81.56 98 ASP A CA 1
ATOM 794 C C . ASP A 1 98 ? 3.655 4.413 -8.538 1.00 81.56 98 ASP A C 1
ATOM 796 O O . ASP A 1 98 ? 3.134 3.304 -8.689 1.00 81.56 98 ASP A O 1
ATOM 800 N N . PRO A 1 99 ? 4.641 4.852 -9.348 1.00 78.12 99 PRO A N 1
ATOM 801 C CA . PRO A 1 99 ? 5.202 4.062 -10.445 1.00 78.12 99 PRO A CA 1
ATOM 802 C C . PRO A 1 99 ? 5.837 2.730 -10.024 1.00 78.12 99 PRO A C 1
ATOM 804 O O . PRO A 1 99 ? 5.948 1.832 -10.854 1.00 78.12 99 PRO A O 1
ATOM 807 N N . HIS A 1 100 ? 6.281 2.597 -8.771 1.00 78.56 100 HIS A N 1
ATOM 808 C CA . HIS A 1 100 ? 6.949 1.390 -8.267 1.00 78.56 100 HIS A CA 1
ATOM 809 C C . HIS A 1 100 ? 5.970 0.349 -7.732 1.00 78.56 100 HIS A C 1
ATOM 811 O O . HIS A 1 100 ? 6.349 -0.798 -7.496 1.00 78.56 100 HIS A O 1
ATOM 817 N N . LEU A 1 101 ? 4.715 0.743 -7.521 1.00 83.00 101 LEU A N 1
ATOM 818 C CA . LEU A 1 101 ? 3.695 -0.123 -6.971 1.00 83.00 101 LEU A CA 1
ATOM 819 C C . LEU A 1 101 ? 2.759 -0.559 -8.093 1.00 83.00 101 LEU A C 1
ATOM 821 O O . LEU A 1 101 ? 1.847 0.167 -8.479 1.00 83.00 101 LEU A O 1
ATOM 825 N N . GLU A 1 102 ? 2.977 -1.752 -8.634 1.00 82.44 102 GLU A N 1
ATOM 826 C CA . GLU A 1 102 ? 2.141 -2.258 -9.720 1.00 82.44 102 GLU A CA 1
ATOM 827 C C . GLU A 1 102 ? 0.716 -2.577 -9.246 1.00 82.44 102 GLU A C 1
ATOM 829 O O . GLU A 1 102 ? 0.480 -3.111 -8.157 1.00 82.44 102 GLU A O 1
ATOM 834 N N . LYS A 1 103 ? -0.268 -2.290 -10.102 1.00 87.69 103 LYS A N 1
ATOM 835 C CA . LYS A 1 103 ? -1.649 -2.721 -9.882 1.00 87.69 103 LYS A CA 1
ATOM 836 C C . LYS A 1 103 ? -1.716 -4.251 -9.865 1.00 87.69 103 LYS A C 1
ATOM 838 O O . LYS A 1 103 ? -1.250 -4.907 -10.788 1.00 87.69 103 LYS A O 1
ATOM 843 N N . GLY A 1 104 ? -2.351 -4.809 -8.840 1.00 84.50 104 GLY A N 1
ATOM 844 C CA . GLY A 1 104 ? -2.430 -6.249 -8.591 1.00 84.50 104 GLY A CA 1
ATOM 845 C C . GLY A 1 104 ? -1.315 -6.790 -7.694 1.00 84.50 104 GLY A C 1
ATOM 846 O O . GLY A 1 104 ? -1.398 -7.948 -7.276 1.00 84.50 104 GLY A O 1
ATOM 847 N N . ALA A 1 105 ? -0.313 -5.975 -7.336 1.00 84.56 105 ALA A N 1
ATOM 848 C CA . ALA A 1 105 ? 0.688 -6.363 -6.349 1.00 84.56 105 ALA A CA 1
ATOM 849 C C . ALA A 1 105 ? 0.007 -6.787 -5.041 1.00 84.56 105 ALA A C 1
ATOM 851 O O . ALA A 1 105 ? -0.972 -6.179 -4.600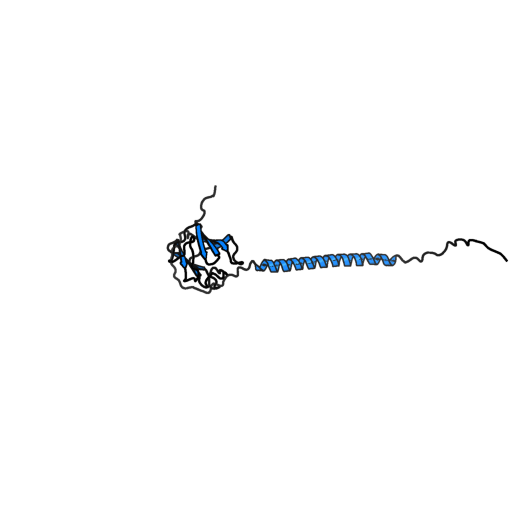 1.00 84.56 105 ALA A O 1
ATOM 852 N N . THR A 1 106 ? 0.507 -7.866 -4.446 1.00 83.44 106 THR A N 1
ATOM 853 C CA . THR A 1 106 ? -0.094 -8.497 -3.272 1.00 83.44 106 THR A CA 1
ATOM 854 C C . THR A 1 106 ? 0.903 -8.500 -2.124 1.00 83.44 106 THR A C 1
ATOM 856 O O . THR A 1 106 ? 2.023 -8.979 -2.277 1.00 83.44 106 THR A O 1
ATOM 859 N N . PHE A 1 107 ? 0.472 -8.018 -0.962 1.00 85.88 107 PHE A N 1
ATOM 860 C CA . PHE A 1 107 ? 1.273 -7.940 0.256 1.00 85.88 107 PHE A CA 1
ATOM 861 C C . PHE A 1 107 ? 0.621 -8.770 1.354 1.00 85.88 107 PHE A C 1
ATOM 863 O O . PHE A 1 107 ? -0.533 -8.535 1.709 1.00 85.88 107 PHE A O 1
ATOM 870 N N . TYR A 1 108 ? 1.343 -9.744 1.899 1.00 84.75 108 TYR A N 1
ATOM 871 C CA . TYR A 1 108 ? 0.834 -10.583 2.981 1.00 84.75 108 TYR A CA 1
ATOM 872 C C . TYR A 1 108 ? 0.903 -9.842 4.316 1.00 84.75 108 TYR A C 1
ATOM 874 O O . TYR A 1 108 ? 1.917 -9.235 4.657 1.00 84.75 108 TYR A O 1
ATOM 882 N N . LEU A 1 109 ? -0.182 -9.899 5.082 1.00 85.19 109 LEU A N 1
ATOM 883 C CA . LEU A 1 109 ? -0.281 -9.257 6.384 1.00 85.19 109 LEU A CA 1
ATOM 884 C C . LEU A 1 109 ? 0.190 -10.211 7.486 1.00 85.19 109 LEU A C 1
ATOM 886 O O . LEU A 1 109 ? -0.400 -11.269 7.700 1.00 85.19 109 LEU A O 1
ATOM 890 N N . GLY A 1 110 ? 1.237 -9.812 8.208 1.00 81.69 110 GLY A N 1
ATOM 891 C CA . GLY A 1 110 ? 1.694 -10.479 9.430 1.00 81.69 110 GLY A CA 1
ATOM 892 C C . GLY A 1 110 ? 0.947 -9.996 10.679 1.00 81.69 110 GLY A C 1
ATOM 893 O O . GLY A 1 110 ? -0.229 -9.650 10.627 1.00 81.69 110 GLY A O 1
ATOM 894 N N . GLU A 1 111 ? 1.643 -9.937 11.817 1.00 84.56 111 GLU A N 1
ATOM 895 C CA . GLU A 1 111 ? 1.083 -9.410 13.076 1.00 84.56 111 GLU A CA 1
ATOM 896 C C . GLU A 1 111 ? 0.981 -7.877 13.080 1.00 84.56 111 GLU A C 1
ATOM 898 O O . GLU A 1 111 ? 0.085 -7.303 13.700 1.00 84.56 111 GLU A O 1
ATOM 903 N N . LYS A 1 112 ? 1.894 -7.207 12.372 1.00 88.50 112 LYS A N 1
ATOM 904 C CA . LYS A 1 112 ? 1.986 -5.753 12.253 1.00 88.50 112 LYS A CA 1
ATOM 905 C C . LYS A 1 112 ? 2.536 -5.402 10.869 1.00 88.50 112 LYS A C 1
ATOM 907 O O . LYS A 1 112 ? 3.472 -6.054 10.423 1.00 88.50 112 LYS A O 1
ATOM 912 N N . LEU A 1 113 ? 1.960 -4.393 10.226 1.00 89.50 113 LEU A N 1
ATOM 913 C CA . LEU A 1 113 ? 2.396 -3.839 8.949 1.00 89.50 113 LEU A CA 1
ATOM 914 C C . LEU A 1 113 ? 2.253 -2.313 8.989 1.00 89.50 113 LEU A C 1
ATOM 916 O O . LEU A 1 113 ? 1.144 -1.792 9.139 1.00 89.50 113 LEU A O 1
ATOM 920 N N . THR A 1 114 ? 3.357 -1.587 8.863 1.00 91.50 114 THR A N 1
ATOM 921 C CA . THR A 1 114 ? 3.343 -0.123 8.724 1.00 91.50 114 THR A CA 1
ATOM 922 C C . THR A 1 114 ? 3.314 0.298 7.258 1.00 91.50 114 THR A C 1
ATOM 924 O O . THR A 1 114 ? 3.971 -0.296 6.405 1.00 91.50 114 THR A O 1
ATOM 927 N N . LEU A 1 115 ? 2.536 1.339 6.966 1.00 91.69 115 LEU A N 1
ATOM 928 C CA . LEU A 1 115 ? 2.314 1.890 5.631 1.00 91.69 115 LEU A CA 1
ATOM 929 C C . LEU A 1 115 ? 2.692 3.371 5.639 1.00 91.69 115 LEU A C 1
ATOM 931 O O . LEU A 1 115 ? 2.243 4.131 6.504 1.00 91.69 115 LEU A O 1
ATOM 935 N N . GLY A 1 116 ? 3.472 3.808 4.657 1.00 92.12 116 GLY A N 1
ATOM 936 C CA . GLY A 1 116 ? 3.829 5.219 4.523 1.00 92.12 116 GLY A CA 1
ATOM 937 C C . GLY A 1 116 ? 4.932 5.461 3.506 1.00 92.12 116 GLY A C 1
ATOM 938 O O . GLY A 1 116 ? 5.478 4.533 2.926 1.00 92.12 116 GLY A O 1
ATOM 939 N N . ARG A 1 117 ? 5.278 6.728 3.290 1.00 91.50 117 ARG A N 1
ATOM 940 C CA . ARG A 1 117 ? 6.341 7.137 2.358 1.00 91.50 117 ARG A CA 1
ATOM 941 C C . ARG A 1 117 ? 7.750 6.935 2.913 1.00 91.50 117 ARG A C 1
ATOM 943 O O . ARG A 1 117 ? 8.715 6.932 2.160 1.00 91.50 117 ARG A O 1
ATOM 950 N N . GLY A 1 118 ? 7.892 6.826 4.234 1.00 86.44 118 GLY A N 1
ATOM 951 C CA . GLY A 1 118 ? 9.193 6.631 4.867 1.00 86.44 118 GLY A CA 1
ATOM 952 C C . GLY A 1 118 ? 9.757 5.239 4.584 1.00 86.44 118 GLY A C 1
ATOM 953 O O . GLY A 1 118 ? 9.032 4.253 4.655 1.00 86.44 118 GLY A O 1
ATOM 954 N N . GLU A 1 119 ? 11.066 5.149 4.362 1.00 86.12 119 GLU A N 1
ATOM 955 C CA . GLU A 1 119 ? 11.781 3.880 4.130 1.00 86.12 119 GLU A CA 1
ATOM 956 C C . GLU A 1 119 ? 11.764 2.932 5.341 1.00 86.12 119 GLU A C 1
ATOM 958 O O . GLU A 1 119 ? 12.107 1.762 5.231 1.00 86.12 119 GLU A O 1
ATOM 963 N N . LYS A 1 120 ? 11.375 3.435 6.519 1.00 83.06 120 LYS A N 1
ATOM 964 C CA . LYS A 1 120 ? 11.237 2.641 7.748 1.00 83.06 120 LYS A CA 1
ATOM 965 C C . LYS A 1 120 ? 9.933 1.840 7.814 1.00 83.06 120 LYS A C 1
ATOM 967 O O . LYS A 1 120 ? 9.761 1.087 8.772 1.00 83.06 120 LYS A O 1
ATOM 972 N N . ASN A 1 121 ? 9.006 2.050 6.879 1.00 86.50 121 ASN A N 1
ATOM 973 C CA . ASN A 1 121 ? 7.754 1.302 6.850 1.00 86.50 121 ASN A CA 1
ATOM 974 C C . ASN A 1 121 ? 7.930 -0.047 6.166 1.00 86.50 121 ASN A C 1
ATOM 976 O O . ASN A 1 121 ? 8.723 -0.170 5.237 1.00 86.50 121 ASN A O 1
ATOM 980 N N . ASP A 1 122 ? 7.133 -1.024 6.588 1.00 84.12 122 ASP A N 1
ATOM 981 C CA . ASP A 1 122 ? 7.117 -2.350 5.973 1.00 84.12 122 ASP A CA 1
ATOM 982 C C . ASP A 1 122 ? 6.617 -2.285 4.518 1.00 84.12 122 ASP A C 1
ATOM 984 O O . ASP A 1 122 ? 7.127 -2.991 3.650 1.00 84.12 122 ASP A O 1
ATOM 988 N N . LEU A 1 123 ? 5.646 -1.407 4.238 1.00 86.75 123 LEU A N 1
ATOM 989 C CA . LEU A 1 123 ? 5.191 -1.092 2.887 1.00 86.75 123 LEU A CA 1
ATOM 990 C C . LEU A 1 123 ? 5.422 0.395 2.599 1.00 86.75 123 LEU A C 1
ATOM 992 O O . LEU A 1 123 ? 4.733 1.280 3.122 1.00 86.75 123 LEU A O 1
ATOM 996 N N . VAL A 1 124 ? 6.410 0.644 1.740 1.00 89.31 124 VAL A N 1
ATOM 997 C CA . VAL A 1 124 ? 6.794 1.983 1.292 1.00 89.31 124 VAL A CA 1
ATOM 998 C C . VAL A 1 124 ? 5.910 2.408 0.122 1.00 89.31 124 VAL A C 1
ATOM 1000 O O . VAL A 1 124 ? 5.847 1.727 -0.897 1.00 89.31 124 VAL A O 1
ATOM 1003 N N . ILE A 1 125 ? 5.233 3.543 0.274 1.00 88.50 125 ILE A N 1
ATOM 1004 C CA . ILE A 1 125 ? 4.365 4.150 -0.740 1.00 88.50 125 ILE A CA 1
ATOM 1005 C C . ILE A 1 125 ? 5.015 5.459 -1.185 1.00 88.50 125 ILE A C 1
ATOM 1007 O O . ILE A 1 125 ? 4.939 6.458 -0.463 1.00 88.50 125 ILE A O 1
ATOM 1011 N N . MET A 1 126 ? 5.637 5.487 -2.363 1.00 86.31 126 MET A N 1
ATOM 1012 C CA . MET A 1 126 ? 6.282 6.679 -2.929 1.00 86.31 126 MET A CA 1
ATOM 1013 C C . MET A 1 126 ? 5.263 7.633 -3.564 1.00 86.31 126 MET A C 1
ATOM 1015 O O . MET A 1 126 ? 5.374 8.038 -4.717 1.00 86.31 126 MET A O 1
ATOM 1019 N N . ASP A 1 127 ? 4.267 8.029 -2.777 1.00 86.81 127 ASP A N 1
ATOM 1020 C CA . ASP A 1 127 ? 3.232 8.971 -3.184 1.00 86.81 127 ASP A CA 1
ATOM 1021 C C . ASP A 1 127 ? 3.362 10.293 -2.403 1.00 86.81 127 ASP A C 1
ATOM 1023 O O . ASP A 1 127 ? 3.496 10.269 -1.174 1.00 86.81 127 ASP A O 1
ATOM 1027 N N . PRO A 1 128 ? 3.300 11.467 -3.063 1.00 87.44 128 PRO A N 1
ATOM 1028 C CA . PRO A 1 128 ? 3.358 12.764 -2.387 1.00 87.44 128 PRO A CA 1
ATOM 1029 C C . PRO A 1 128 ? 2.234 12.992 -1.372 1.00 87.44 128 PRO A C 1
ATOM 1031 O O . PRO A 1 128 ? 2.424 13.758 -0.425 1.00 87.44 128 PRO A O 1
ATOM 1034 N N . PHE A 1 129 ? 1.082 12.335 -1.542 1.00 88.56 129 PHE A N 1
ATOM 1035 C CA . PHE A 1 129 ? -0.047 12.434 -0.620 1.00 88.56 129 PHE A CA 1
ATOM 1036 C C . PHE A 1 129 ? 0.043 11.428 0.536 1.00 88.56 129 PHE A C 1
ATOM 1038 O O . PHE A 1 129 ? -0.834 11.421 1.406 1.00 88.56 129 PHE A O 1
ATOM 1045 N N . SER A 1 130 ? 1.106 10.621 0.601 1.00 90.62 130 SER A N 1
ATOM 1046 C CA . SER A 1 130 ? 1.381 9.740 1.729 1.00 90.62 130 SER A CA 1
ATOM 1047 C C . SER A 1 130 ? 2.374 10.360 2.723 1.00 90.62 130 SER A C 1
ATOM 1049 O O . SER A 1 130 ? 3.446 10.846 2.358 1.00 90.62 130 SER A O 1
ATOM 1051 N N . SER A 1 131 ? 2.026 10.343 4.013 1.00 90.94 131 SER A N 1
ATOM 1052 C CA . SER A 1 131 ? 2.905 10.766 5.110 1.00 90.94 131 SER A CA 1
ATOM 1053 C C . SER A 1 131 ? 4.050 9.774 5.353 1.00 90.94 131 SER A C 1
ATOM 1055 O O . SER A 1 131 ? 3.988 8.624 4.925 1.00 90.94 131 SER A O 1
ATOM 1057 N N . GLN A 1 132 ? 5.111 10.214 6.050 1.00 89.94 132 GLN A N 1
ATOM 1058 C CA . GLN A 1 132 ? 6.254 9.346 6.373 1.00 89.94 132 GLN A CA 1
ATOM 1059 C C . GLN A 1 132 ? 5.823 8.102 7.144 1.00 89.94 132 GLN A C 1
ATOM 1061 O O . GLN A 1 132 ? 6.189 7.019 6.727 1.00 89.94 132 GLN A O 1
ATOM 1066 N N . GLU A 1 133 ? 5.025 8.250 8.196 1.00 91.19 133 GLU A N 1
ATOM 1067 C CA . GLU A 1 133 ? 4.317 7.167 8.880 1.00 91.19 133 GLU A CA 1
ATOM 1068 C C . GLU A 1 133 ? 2.828 7.482 8.714 1.00 91.19 133 GLU A C 1
ATOM 1070 O O . GLU A 1 133 ? 2.358 8.496 9.229 1.00 91.19 133 GLU A O 1
ATOM 1075 N N . HIS A 1 134 ? 2.111 6.718 7.888 1.00 93.19 134 HIS A N 1
ATOM 1076 C CA . HIS A 1 134 ? 0.753 7.081 7.472 1.00 93.19 134 HIS A CA 1
ATOM 1077 C C . HIS A 1 134 ? -0.293 6.260 8.215 1.00 93.19 134 HIS A C 1
ATOM 1079 O O . HIS A 1 134 ? -1.148 6.807 8.908 1.00 93.19 134 HIS A O 1
ATOM 1085 N N . ALA A 1 135 ? -0.212 4.941 8.076 1.00 94.69 135 ALA A N 1
ATOM 1086 C CA . ALA A 1 135 ? -1.173 4.021 8.649 1.00 94.69 135 ALA A CA 1
ATOM 1087 C C . ALA A 1 135 ? -0.473 2.787 9.208 1.00 94.69 135 ALA A C 1
ATOM 1089 O O . ALA A 1 135 ? 0.611 2.390 8.778 1.00 94.69 135 ALA A O 1
ATOM 1090 N N . LEU A 1 136 ? -1.133 2.168 10.171 1.00 94.31 136 LEU A N 1
ATOM 1091 C CA . LEU A 1 136 ? -0.726 0.930 10.791 1.00 94.31 136 LEU A CA 1
ATOM 1092 C C . LEU A 1 136 ? -1.840 -0.092 10.620 1.00 94.31 136 LEU A C 1
ATOM 1094 O O . LEU A 1 136 ? -2.962 0.137 11.071 1.00 94.31 136 LEU A O 1
ATOM 1098 N N . VAL A 1 137 ? -1.512 -1.236 10.031 1.00 92.62 137 VAL A N 1
ATOM 1099 C CA . VAL A 1 137 ? -2.374 -2.415 10.054 1.00 92.62 137 VAL A CA 1
ATOM 1100 C C . VAL A 1 137 ? -1.787 -3.415 11.039 1.00 92.62 137 VAL A C 1
ATOM 1102 O O . VAL A 1 137 ? -0.591 -3.690 11.021 1.00 92.62 137 VAL A O 1
ATOM 1105 N N . TYR A 1 138 ? -2.602 -3.940 11.942 1.00 90.88 138 TYR A N 1
ATOM 1106 C CA . TYR A 1 138 ? -2.143 -4.882 12.958 1.00 90.88 138 TYR A CA 1
ATOM 1107 C C . TYR A 1 138 ? -3.208 -5.924 13.264 1.00 90.88 138 TYR A C 1
ATOM 1109 O O . TYR A 1 138 ? -4.404 -5.668 13.141 1.00 90.88 138 TYR A O 1
ATOM 1117 N N . MET A 1 139 ? -2.768 -7.109 13.672 1.00 85.69 139 MET A N 1
ATOM 1118 C CA . MET A 1 139 ? -3.658 -8.185 14.079 1.00 85.69 139 MET A CA 1
ATOM 1119 C C . MET A 1 139 ? -3.921 -8.094 15.584 1.00 85.69 139 MET A C 1
ATOM 1121 O O . MET A 1 139 ? -2.994 -8.014 16.391 1.00 85.69 139 MET A O 1
ATOM 1125 N N . ARG A 1 140 ? -5.194 -8.114 15.978 1.00 87.38 140 ARG A N 1
ATOM 1126 C CA . ARG A 1 140 ? -5.627 -8.159 17.377 1.00 87.38 140 ARG A CA 1
ATOM 1127 C C . ARG A 1 140 ? 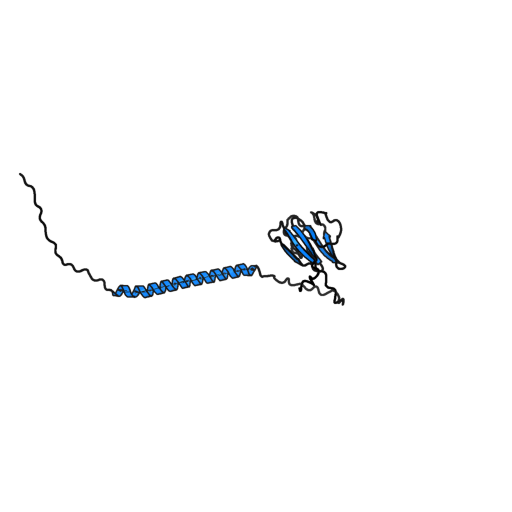-6.881 -9.014 17.487 1.00 87.38 140 ARG A C 1
ATOM 1129 O O . ARG A 1 140 ? -7.863 -8.735 16.808 1.00 87.38 140 ARG A O 1
ATOM 1136 N N . ASN A 1 141 ? -6.857 -10.007 18.378 1.00 85.75 141 ASN A N 1
ATOM 1137 C CA . ASN A 1 141 ? -7.966 -10.947 18.594 1.00 85.75 141 ASN A CA 1
ATOM 1138 C C . ASN A 1 141 ? -8.426 -11.627 17.283 1.00 85.75 141 ASN A C 1
ATOM 1140 O O . ASN A 1 141 ? -9.614 -11.622 16.976 1.00 85.75 141 ASN A O 1
ATOM 1144 N N . ASP A 1 142 ? -7.480 -12.126 16.475 1.00 82.12 142 ASP A N 1
ATOM 1145 C CA . ASP A 1 142 ? -7.723 -12.760 15.161 1.00 82.12 142 ASP A CA 1
ATOM 1146 C C . ASP A 1 142 ? -8.462 -11.894 14.124 1.00 82.12 142 ASP A C 1
ATOM 1148 O O . ASP A 1 142 ? -9.000 -12.391 13.131 1.00 82.12 142 ASP A O 1
ATOM 1152 N N . GLN A 1 143 ? -8.466 -10.578 14.332 1.00 87.19 143 GLN A N 1
ATOM 1153 C CA . GLN A 1 143 ? -8.989 -9.592 13.397 1.00 87.19 143 GLN A CA 1
ATOM 1154 C C . GLN A 1 143 ? -7.885 -8.622 12.999 1.00 87.19 143 GLN A C 1
ATOM 1156 O O . GLN A 1 143 ? -7.043 -8.248 13.819 1.00 87.19 143 GLN A O 1
ATOM 1161 N N . TYR A 1 144 ? -7.903 -8.191 11.742 1.00 90.81 144 TYR A N 1
ATOM 1162 C CA . TYR A 1 144 ? -7.043 -7.108 11.291 1.00 90.81 144 TYR A CA 1
ATOM 1163 C C . TYR A 1 144 ? -7.697 -5.775 11.611 1.00 90.81 144 TYR A C 1
ATOM 1165 O O . TYR A 1 144 ? -8.881 -5.570 11.362 1.00 90.81 144 TYR A O 1
ATOM 1173 N N . TRP A 1 145 ? -6.907 -4.873 12.165 1.00 93.62 145 TRP A N 1
ATOM 1174 C CA . TRP A 1 145 ? -7.297 -3.517 12.491 1.00 93.62 145 TRP A CA 1
ATOM 1175 C C . TRP A 1 145 ? -6.432 -2.563 11.696 1.00 93.62 145 TRP A C 1
ATOM 1177 O O . TRP A 1 145 ? -5.232 -2.787 11.552 1.00 93.62 145 TRP A O 1
ATOM 1187 N N . VAL A 1 146 ? -7.035 -1.482 11.224 1.00 95.12 146 VAL A N 1
ATOM 1188 C CA . VAL A 1 146 ? -6.329 -0.356 10.626 1.00 95.12 146 VAL A CA 1
ATOM 1189 C C . VAL A 1 146 ? -6.428 0.854 11.540 1.00 95.12 146 VAL A C 1
ATOM 1191 O O . VAL A 1 146 ? -7.474 1.124 12.131 1.00 95.12 146 VAL A O 1
ATOM 1194 N N . GLN A 1 147 ? -5.324 1.576 11.674 1.00 94.94 147 GLN A N 1
ATOM 1195 C CA . GLN A 1 147 ? -5.215 2.802 12.445 1.00 94.94 147 GLN A CA 1
ATOM 1196 C C . GLN A 1 147 ? -4.436 3.841 11.641 1.00 94.94 147 GLN A C 1
ATOM 1198 O O . GLN A 1 147 ? -3.356 3.556 11.135 1.00 94.94 147 GLN A O 1
ATOM 1203 N N . ASP A 1 148 ? -4.967 5.057 11.566 1.00 95.19 148 ASP A N 1
ATOM 1204 C CA . ASP A 1 148 ? -4.232 6.209 11.048 1.00 95.19 148 ASP A CA 1
ATOM 1205 C C . ASP A 1 148 ? -3.232 6.717 12.103 1.00 95.19 148 ASP A C 1
ATOM 1207 O O . ASP A 1 148 ? -3.573 6.811 13.286 1.00 95.19 148 ASP A O 1
ATOM 1211 N N . LEU A 1 149 ? -1.997 7.018 11.694 1.00 92.25 149 LEU A N 1
ATOM 1212 C CA . LEU A 1 149 ? -0.918 7.479 12.581 1.00 92.25 149 LEU A CA 1
ATOM 1213 C C . LEU A 1 149 ? -0.790 9.013 12.625 1.00 92.25 149 LEU A C 1
ATOM 1215 O O . LEU A 1 149 ? 0.262 9.539 12.981 1.00 92.25 149 LEU A O 1
ATOM 1219 N N . GLY A 1 150 ? -1.854 9.744 12.286 1.00 88.38 150 GLY A N 1
ATOM 1220 C CA . GLY A 1 150 ? -1.828 11.204 12.186 1.00 88.38 150 GLY A CA 1
ATOM 1221 C C . GLY A 1 150 ? -1.372 11.669 10.808 1.00 88.38 150 GLY A C 1
ATOM 1222 O O . GLY A 1 150 ? -0.592 12.617 10.687 1.00 88.38 150 GLY A O 1
ATOM 1223 N N . SER A 1 151 ? -1.831 10.987 9.762 1.00 89.44 151 SER A N 1
ATOM 1224 C CA . SER A 1 151 ? -1.503 11.355 8.391 1.00 89.44 151 SER A CA 1
ATOM 1225 C C . SER A 1 151 ? -2.140 12.696 8.009 1.00 89.44 151 SER A C 1
ATOM 1227 O O . SER A 1 151 ? -3.225 13.062 8.467 1.00 89.44 151 SER A O 1
ATOM 1229 N N . LEU A 1 152 ? -1.469 13.448 7.132 1.00 89.19 152 LEU A N 1
ATOM 1230 C CA . LEU A 1 152 ? -1.934 14.783 6.739 1.00 89.19 152 LEU A CA 1
ATOM 1231 C C . LEU A 1 152 ? -3.246 14.716 5.937 1.00 89.19 152 LEU A C 1
ATOM 1233 O O . LEU A 1 152 ? -4.172 15.488 6.180 1.00 89.19 152 LEU A O 1
ATOM 1237 N N . ASN A 1 153 ? -3.326 13.773 4.995 1.00 91.50 153 ASN A N 1
ATOM 1238 C CA . ASN A 1 153 ? -4.472 13.614 4.094 1.00 91.50 153 ASN A CA 1
ATOM 1239 C C . ASN A 1 153 ? -5.547 12.659 4.638 1.00 91.50 153 ASN A C 1
ATOM 1241 O O . ASN A 1 153 ? -6.671 12.647 4.125 1.00 91.50 153 ASN A O 1
ATOM 1245 N N . GLY A 1 154 ? -5.226 11.907 5.693 1.00 91.75 154 GLY A N 1
ATOM 1246 C CA . GLY A 1 154 ? -6.082 10.877 6.262 1.00 91.75 154 GLY A CA 1
ATOM 1247 C C . GLY A 1 154 ? -5.987 9.542 5.524 1.00 91.75 154 GLY A C 1
ATOM 1248 O O . GLY A 1 154 ? -5.768 9.479 4.313 1.00 91.75 154 GLY A O 1
ATOM 1249 N N . THR A 1 155 ? -6.251 8.479 6.273 1.00 94.31 155 THR A N 1
ATOM 1250 C CA . THR A 1 155 ? -6.544 7.143 5.753 1.00 94.31 155 THR A CA 1
ATOM 1251 C C . THR A 1 155 ? -8.047 7.007 5.493 1.00 94.31 155 THR A C 1
ATOM 1253 O O . THR A 1 155 ? -8.850 7.455 6.313 1.00 94.31 155 THR A O 1
ATOM 1256 N N . TYR A 1 156 ? -8.451 6.378 4.389 1.00 94.88 156 TYR A N 1
ATOM 1257 C CA . TYR A 1 156 ? -9.862 6.154 4.051 1.00 94.88 156 TYR A CA 1
ATOM 1258 C C . TYR A 1 156 ? -10.156 4.659 3.946 1.00 94.88 156 TYR A C 1
ATOM 1260 O O . TYR A 1 156 ? -9.426 3.931 3.279 1.00 94.88 156 TYR A O 1
ATOM 1268 N N . LEU A 1 157 ? -11.241 4.208 4.564 1.00 95.50 157 LEU A N 1
ATOM 1269 C CA . LEU A 1 157 ? -11.765 2.851 4.458 1.00 95.50 157 LEU A CA 1
ATOM 1270 C C . LEU A 1 157 ? -13.130 2.911 3.771 1.00 95.50 157 LEU A C 1
ATOM 1272 O O . LEU A 1 157 ? -14.038 3.570 4.269 1.00 95.50 157 LEU A O 1
ATOM 1276 N N . ASN A 1 158 ? -13.272 2.260 2.617 1.00 93.62 158 ASN A N 1
ATOM 1277 C CA . ASN A 1 158 ? -14.489 2.283 1.800 1.00 93.62 158 ASN A CA 1
ATOM 1278 C C . ASN A 1 158 ? -15.003 3.717 1.533 1.00 93.62 158 ASN A C 1
ATOM 1280 O O . ASN A 1 158 ? -16.189 3.997 1.670 1.00 93.62 158 ASN A O 1
ATOM 1284 N N . GLU A 1 159 ? -14.089 4.631 1.181 1.00 92.19 159 GLU A N 1
ATOM 1285 C CA . GLU A 1 159 ? -14.319 6.079 0.985 1.00 92.19 159 GLU A CA 1
ATOM 1286 C C . GLU A 1 159 ? -14.695 6.893 2.238 1.00 92.19 159 GLU A C 1
ATOM 1288 O O . GLU A 1 159 ? -14.833 8.114 2.164 1.00 92.19 159 GLU A O 1
ATOM 1293 N N . VAL A 1 160 ? -14.768 6.269 3.413 1.00 93.31 160 VAL A N 1
ATOM 1294 C CA . VAL A 1 160 ? -14.978 6.956 4.693 1.00 93.31 160 VAL A CA 1
ATOM 1295 C C . VAL A 1 160 ? -13.628 7.221 5.354 1.00 93.31 160 VAL A C 1
ATOM 1297 O O . VAL A 1 160 ? -12.811 6.314 5.499 1.00 93.31 160 VAL A O 1
ATOM 1300 N N . ARG A 1 161 ? -13.369 8.462 5.776 1.00 93.62 161 ARG A N 1
ATOM 1301 C CA . ARG A 1 161 ? -12.138 8.798 6.504 1.00 93.62 161 ARG A CA 1
ATOM 1302 C C . ARG A 1 161 ? -12.098 8.079 7.856 1.00 93.62 161 ARG A C 1
ATOM 1304 O O . ARG A 1 161 ? -13.066 8.111 8.611 1.00 93.62 161 ARG A O 1
ATOM 1311 N N . LEU A 1 162 ? -10.960 7.473 8.175 1.00 93.88 162 LEU A N 1
ATOM 1312 C CA . LEU A 1 162 ? -10.725 6.824 9.457 1.00 93.88 162 LEU A CA 1
ATOM 1313 C C . LEU A 1 162 ? -10.471 7.874 10.548 1.00 93.88 162 LEU A C 1
ATOM 1315 O O . LEU A 1 162 ? -9.534 8.663 10.448 1.00 93.88 162 LEU A O 1
ATOM 1319 N N . GLU A 1 163 ? -11.271 7.851 11.612 1.00 90.75 163 GLU A N 1
ATOM 1320 C CA . GLU A 1 163 ? -11.053 8.686 12.808 1.00 90.75 163 GLU A CA 1
ATOM 1321 C C . GLU A 1 163 ? -10.534 7.881 14.004 1.00 90.75 163 GLU A C 1
ATOM 1323 O O . GLU A 1 163 ? -9.899 8.416 14.912 1.00 90.75 163 GLU A O 1
ATOM 1328 N N . ARG A 1 164 ? -10.833 6.580 14.030 1.00 92.50 164 ARG A N 1
ATOM 1329 C CA . ARG A 1 164 ? -10.487 5.659 15.115 1.00 92.50 164 ARG A CA 1
ATOM 1330 C C . ARG A 1 164 ? -10.011 4.332 14.532 1.00 92.50 164 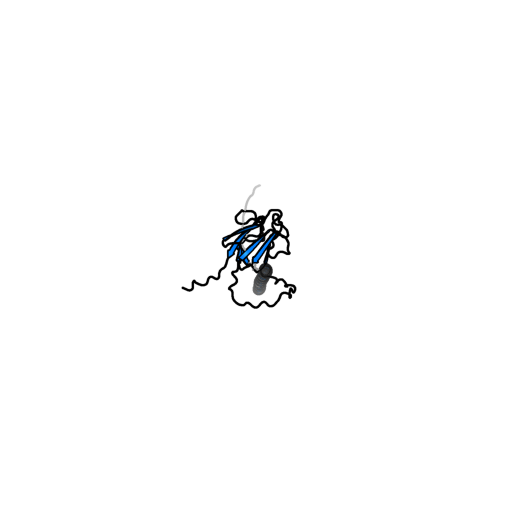ARG A C 1
ATOM 1332 O O . ARG A 1 164 ? -10.388 4.007 13.403 1.00 92.50 164 ARG A O 1
ATOM 1339 N N . PRO A 1 165 ? -9.233 3.541 15.293 1.00 93.44 165 PRO A N 1
ATOM 1340 C CA . PRO A 1 165 ? -8.884 2.190 14.882 1.00 93.44 165 PRO A CA 1
ATOM 1341 C C . PRO A 1 165 ? -10.140 1.393 14.524 1.00 93.44 165 PRO A C 1
ATOM 1343 O O . PRO A 1 165 ? -11.067 1.314 15.331 1.00 93.44 165 PRO A O 1
ATOM 1346 N N . THR A 1 166 ? -10.172 0.837 13.317 1.00 94.56 166 THR A N 1
ATOM 1347 C CA . THR A 1 166 ? -11.347 0.158 12.752 1.00 94.56 166 THR A CA 1
ATOM 1348 C C . THR A 1 166 ? -10.953 -1.230 12.258 1.00 94.56 166 THR A C 1
ATOM 1350 O O . THR A 1 166 ? -9.827 -1.427 11.801 1.00 94.56 166 THR A O 1
ATOM 1353 N N . VAL A 1 167 ? -11.858 -2.201 12.381 1.00 93.12 167 VAL A N 1
ATOM 1354 C CA . VAL A 1 167 ? -11.649 -3.570 11.887 1.00 93.12 167 VAL A CA 1
ATOM 1355 C C . VAL A 1 167 ? -11.696 -3.579 10.359 1.00 93.12 167 VAL A C 1
ATOM 1357 O O . VAL A 1 167 ? -12.587 -2.969 9.777 1.00 93.12 167 VAL A O 1
ATOM 1360 N N . LEU A 1 168 ? -10.761 -4.288 9.731 1.00 92.25 168 LEU A N 1
ATOM 1361 C CA . LEU A 1 168 ? -10.776 -4.603 8.305 1.00 92.25 168 LEU A CA 1
ATOM 1362 C C . LEU A 1 168 ? -11.560 -5.897 8.071 1.00 92.25 168 LEU A C 1
ATOM 1364 O O . LEU A 1 168 ? -11.221 -6.952 8.620 1.00 92.25 168 LEU A O 1
ATOM 1368 N N . ALA A 1 169 ? -12.594 -5.813 7.244 1.00 91.06 169 ALA A N 1
ATOM 1369 C CA . ALA A 1 169 ? -13.366 -6.943 6.752 1.00 91.06 169 ALA A CA 1
ATOM 1370 C C . ALA A 1 169 ? -12.919 -7.337 5.339 1.00 91.06 169 ALA A C 1
ATOM 1372 O O . ALA A 1 169 ? -12.365 -6.532 4.594 1.00 91.06 169 ALA A O 1
ATOM 1373 N N . ASP A 1 170 ? -13.161 -8.596 4.967 1.00 90.31 170 ASP A N 1
ATOM 1374 C CA . ASP A 1 170 ? -12.840 -9.096 3.629 1.00 90.31 170 ASP A CA 1
ATOM 1375 C C . ASP A 1 170 ? -13.511 -8.254 2.531 1.00 90.31 170 ASP A C 1
ATOM 1377 O O . ASP A 1 170 ? -14.694 -7.930 2.613 1.00 90.31 170 ASP A O 1
ATOM 1381 N N . GLY A 1 171 ? -12.737 -7.890 1.512 1.00 90.19 171 GLY A N 1
ATOM 1382 C CA . GLY A 1 171 ? -13.169 -7.045 0.404 1.00 90.19 171 GLY A CA 1
ATOM 1383 C C . GLY A 1 171 ? -13.046 -5.538 0.648 1.00 90.19 171 GLY A C 1
ATOM 1384 O O . GLY A 1 171 ? -13.197 -4.783 -0.320 1.00 90.19 171 GLY A O 1
ATOM 1385 N N . ASP A 1 172 ? -12.735 -5.098 1.872 1.00 94.75 172 ASP A N 1
ATOM 1386 C CA . ASP A 1 172 ? -12.625 -3.680 2.219 1.00 94.75 172 ASP A CA 1
ATOM 1387 C C . ASP A 1 172 ? -11.545 -2.957 1.416 1.00 94.75 172 ASP A C 1
ATOM 1389 O O . ASP A 1 172 ? -10.462 -3.485 1.153 1.00 94.75 172 ASP A O 1
ATOM 1393 N N . ARG A 1 173 ? -11.821 -1.700 1.063 1.00 95.69 173 ARG A N 1
ATOM 1394 C CA . ARG A 1 173 ? -10.903 -0.849 0.304 1.00 95.69 173 ARG A CA 1
ATOM 1395 C C . ARG A 1 173 ? -10.246 0.175 1.206 1.00 95.69 173 ARG A C 1
ATOM 1397 O O . ARG A 1 173 ? -10.905 1.078 1.711 1.00 95.69 173 ARG A O 1
ATOM 1404 N N . LEU A 1 174 ? -8.938 0.061 1.360 1.00 94.88 174 LEU A N 1
ATOM 1405 C CA . LEU A 1 174 ? -8.109 0.971 2.130 1.00 94.88 174 LEU A CA 1
ATOM 1406 C C . LEU A 1 174 ? -7.382 1.928 1.184 1.00 94.88 174 LEU A C 1
ATOM 1408 O O . LEU A 1 174 ? -6.500 1.511 0.437 1.00 94.88 174 LEU A O 1
ATOM 1412 N N . ARG A 1 175 ? -7.726 3.214 1.214 1.00 94.44 175 ARG A N 1
ATOM 1413 C CA . ARG A 1 175 ? -7.078 4.257 0.415 1.00 94.44 175 ARG A CA 1
ATOM 1414 C C . ARG A 1 175 ? -6.151 5.108 1.280 1.00 94.44 175 ARG A C 1
ATOM 1416 O O . ARG A 1 175 ? -6.561 5.665 2.298 1.00 94.44 175 ARG A O 1
ATOM 1423 N N . ILE A 1 176 ? -4.900 5.201 0.844 1.00 93.25 176 ILE A N 1
ATOM 1424 C CA . ILE A 1 176 ? -3.794 5.908 1.494 1.00 93.25 176 ILE A CA 1
ATOM 1425 C C . ILE A 1 176 ? -3.134 6.789 0.435 1.00 93.25 176 ILE A C 1
ATOM 1427 O O . ILE A 1 176 ? -2.530 6.284 -0.512 1.00 93.25 176 ILE A O 1
ATOM 1431 N N . GLY A 1 177 ? -3.260 8.110 0.576 1.00 90.12 177 GLY A N 1
ATOM 1432 C CA . GLY A 1 177 ? -2.817 9.044 -0.465 1.00 90.12 177 GLY A CA 1
ATOM 1433 C C . GLY A 1 177 ? -3.486 8.734 -1.811 1.00 90.12 177 GLY A C 1
ATOM 1434 O O . GLY A 1 177 ? -4.713 8.608 -1.879 1.00 90.12 177 GLY A O 1
ATOM 1435 N N . GLY A 1 178 ? -2.680 8.588 -2.865 1.00 90.44 178 GLY A N 1
ATOM 1436 C CA . GLY A 1 178 ? -3.131 8.169 -4.198 1.00 90.44 178 GLY A CA 1
ATOM 1437 C C . GLY A 1 178 ? -3.202 6.651 -4.441 1.00 90.44 178 GLY A C 1
ATOM 1438 O O . GLY A 1 178 ? -3.524 6.231 -5.553 1.00 90.44 178 GLY A O 1
ATOM 1439 N N . VAL A 1 179 ? -2.936 5.812 -3.434 1.00 92.25 179 VAL A N 1
ATOM 1440 C CA . VAL A 1 179 ? -2.964 4.345 -3.566 1.00 92.25 179 VAL A CA 1
ATOM 1441 C C . VAL A 1 179 ? -4.194 3.756 -2.884 1.00 92.25 179 VAL A C 1
ATOM 1443 O O . VAL A 1 179 ? -4.536 4.117 -1.761 1.00 92.25 179 VAL A O 1
ATOM 1446 N N . THR A 1 180 ? -4.861 2.822 -3.559 1.00 94.38 180 THR A N 1
ATOM 1447 C CA . THR A 1 180 ? -5.995 2.058 -3.027 1.00 94.38 180 THR A CA 1
ATOM 1448 C C . THR A 1 180 ? -5.645 0.581 -2.967 1.00 94.38 180 THR A C 1
ATOM 1450 O O . THR A 1 180 ? -5.368 -0.048 -3.989 1.00 94.38 180 THR A O 1
ATOM 1453 N N . PHE A 1 181 ? -5.714 0.024 -1.767 1.00 94.38 181 PHE A N 1
ATOM 1454 C CA . PHE A 1 181 ? -5.557 -1.389 -1.473 1.00 94.38 181 PHE A CA 1
ATOM 1455 C C . PHE A 1 181 ? -6.924 -2.028 -1.241 1.00 94.38 181 PHE A C 1
ATOM 1457 O O . PHE A 1 181 ? -7.846 -1.380 -0.755 1.00 94.38 181 PHE A O 1
ATOM 1464 N N . GLN A 1 182 ? -7.046 -3.310 -1.546 1.00 94.62 182 GLN A N 1
ATOM 1465 C CA . GLN A 1 182 ? -8.154 -4.157 -1.142 1.00 94.62 182 GLN A CA 1
ATOM 1466 C C . GLN A 1 182 ? -7.647 -5.179 -0.140 1.00 94.62 182 GLN A C 1
ATOM 1468 O O . GLN A 1 182 ? -6.699 -5.913 -0.421 1.00 94.62 182 GLN A O 1
ATOM 1473 N N . PHE A 1 183 ? -8.280 -5.234 1.020 1.00 93.31 183 PHE A N 1
ATOM 1474 C CA . PHE A 1 183 ? -8.043 -6.289 1.980 1.00 93.31 183 PHE A CA 1
ATOM 1475 C C . PHE A 1 183 ? -8.779 -7.547 1.531 1.00 93.31 183 PHE A C 1
ATOM 1477 O O . PHE A 1 183 ? -9.979 -7.521 1.275 1.00 93.31 183 PHE A O 1
ATOM 1484 N N . VAL A 1 184 ? -8.044 -8.647 1.425 1.00 90.06 184 VAL A N 1
ATOM 1485 C CA . VAL A 1 184 ? -8.593 -9.971 1.156 1.00 90.06 184 VAL A CA 1
ATOM 1486 C C . VAL A 1 184 ? -8.169 -10.888 2.290 1.00 90.06 184 VAL A C 1
ATOM 1488 O O . VAL A 1 184 ? -6.975 -11.077 2.544 1.00 90.06 184 VAL A O 1
ATOM 1491 N N . ARG A 1 185 ? -9.137 -11.471 2.984 1.00 85.69 185 ARG A N 1
ATOM 1492 C CA . ARG A 1 185 ? -8.904 -12.504 3.983 1.00 85.69 185 ARG A CA 1
ATOM 1493 C C . ARG A 1 185 ? -8.693 -13.815 3.246 1.00 85.69 185 ARG A C 1
ATOM 1495 O O . ARG A 1 185 ? -9.604 -14.321 2.602 1.00 85.69 185 ARG A O 1
ATOM 1502 N N . TRP A 1 186 ? -7.507 -14.398 3.368 1.00 73.75 186 TRP A N 1
ATOM 1503 C CA . TRP A 1 186 ? -7.313 -15.768 2.912 1.00 73.75 186 TRP A CA 1
ATOM 1504 C C . TRP A 1 186 ? -7.611 -16.685 4.100 1.00 73.75 186 TRP A C 1
ATOM 1506 O O . TRP A 1 186 ? -6.772 -16.985 4.948 1.00 73.75 186 TRP A O 1
ATOM 1516 N N . ALA A 1 187 ? -8.881 -17.066 4.221 1.00 57.75 187 ALA A N 1
ATOM 1517 C CA . ALA A 1 187 ? -9.193 -18.302 4.914 1.00 57.75 187 ALA A CA 1
ATOM 1518 C C . ALA A 1 187 ? -8.695 -19.424 4.002 1.00 57.75 187 ALA A C 1
ATOM 1520 O O . ALA A 1 187 ? -8.945 -19.377 2.800 1.00 57.75 187 ALA A O 1
ATOM 1521 N N . TYR A 1 188 ? -7.932 -20.366 4.552 1.00 50.62 188 TYR A N 1
ATOM 1522 C CA . TYR A 1 188 ? -7.479 -21.544 3.822 1.00 50.62 188 TYR A CA 1
ATOM 1523 C C . TYR A 1 188 ? -8.624 -22.107 2.973 1.00 50.62 188 TYR A C 1
ATOM 1525 O O . TYR A 1 188 ? -9.661 -22.502 3.502 1.00 50.62 188 TYR A O 1
ATOM 1533 N N . GLU A 1 189 ? -8.408 -22.131 1.663 1.00 51.88 189 GLU A N 1
ATOM 1534 C CA . GLU A 1 189 ? -9.208 -22.864 0.697 1.00 51.88 189 GLU A CA 1
ATOM 1535 C C . GLU A 1 189 ? -8.981 -24.359 0.967 1.00 51.88 189 GLU A C 1
ATOM 1537 O O . GLU A 1 189 ? -8.135 -25.014 0.367 1.00 51.88 189 GLU A O 1
ATOM 1542 N N . MET A 1 190 ? -9.661 -24.879 1.985 1.00 52.69 190 MET A N 1
ATOM 1543 C CA . MET A 1 190 ? -9.800 -26.306 2.247 1.00 52.69 190 MET A CA 1
ATOM 1544 C C . MET A 1 190 ? -11.169 -26.700 1.699 1.00 52.69 190 MET A C 1
ATOM 1546 O O . MET A 1 190 ? -12.139 -26.615 2.436 1.00 52.69 190 MET A O 1
ATOM 1550 N N . GLU A 1 191 ? -11.230 -27.011 0.398 1.00 49.84 191 GLU A N 1
ATOM 1551 C CA . GLU A 1 191 ? -12.232 -27.843 -0.312 1.00 49.84 191 GLU A CA 1
ATOM 1552 C C . GLU A 1 191 ? -12.430 -27.372 -1.765 1.00 49.84 191 GLU A C 1
ATOM 1554 O O . GLU A 1 191 ? -13.403 -26.721 -2.125 1.00 49.84 191 GLU A O 1
ATOM 1559 N N . SER A 1 192 ? -11.515 -27.768 -2.648 1.00 44.44 192 SER A N 1
ATOM 1560 C CA . SER A 1 192 ? -11.896 -28.191 -4.005 1.00 44.44 192 SER A CA 1
ATOM 1561 C C . SER A 1 192 ? -10.946 -29.284 -4.498 1.00 44.44 192 SER A C 1
ATOM 1563 O O . SER A 1 192 ? -10.393 -29.253 -5.590 1.00 44.44 192 SER A O 1
ATOM 1565 N N . GLY A 1 193 ? -10.750 -30.288 -3.642 1.00 52.66 193 GLY A N 1
ATOM 1566 C CA . GLY A 1 193 ? -10.479 -31.634 -4.123 1.00 52.66 193 GLY A CA 1
ATOM 1567 C C . GLY A 1 193 ? -11.814 -32.279 -4.476 1.00 52.66 193 GLY A C 1
ATOM 1568 O O . GLY A 1 193 ? -12.416 -32.921 -3.619 1.00 52.66 193 GLY A O 1
ATOM 1569 N N . GLN A 1 194 ? -12.275 -32.074 -5.706 1.00 40.47 194 GLN A N 1
ATOM 1570 C CA . GLN A 1 194 ? -13.231 -32.953 -6.379 1.00 40.47 194 GLN A CA 1
ATOM 1571 C C . GLN A 1 194 ? -12.766 -33.174 -7.812 1.00 40.47 194 GLN A C 1
ATOM 1573 O O . GLN A 1 194 ? -12.486 -32.167 -8.498 1.00 40.47 194 GLN A O 1
#

Radius of gyration: 40.24 Å; Cα contacts (8 Å, |Δi|>4): 265; chains: 1; bounding box: 66×54×135 Å

Organism: NCBI:txid29376

Solvent-accessible surface area (backbone atoms only — not comparable to full-atom values): 11918 Å² total; per-residue (Å²): 134,87,82,87,88,82,92,81,89,80,77,88,77,92,82,76,81,79,82,80,74,73,74,77,70,62,69,62,51,58,60,53,51,48,51,52,50,52,51,51,53,50,50,52,49,52,52,50,52,50,50,51,50,52,50,51,58,59,63,53,69,80,71,64,85,70,75,74,81,78,73,84,75,91,78,79,78,94,73,90,77,87,87,70,87,74,72,35,39,31,40,32,28,71,42,55,69,26,91,87,49,56,68,65,43,74,43,79,51,65,64,64,44,36,33,12,39,25,87,88,28,78,42,63,38,79,33,95,53,32,29,54,62,20,35,38,37,34,54,57,93,91,36,44,31,40,32,64,64,77,29,86,75,46,38,24,50,72,88,40,71,58,88,59,76,40,78,63,53,74,70,38,36,43,33,48,49,62,30,30,29,30,35,40,61,52,65,82,87,83,80,81,90,122